Protein AF-A0A836C1E0-F1 (afdb_monomer_lite)

Structure (mmCIF, N/CA/C/O backbone):
data_AF-A0A836C1E0-F1
#
_entry.id   AF-A0A836C1E0-F1
#
loop_
_atom_site.group_PDB
_atom_site.id
_atom_site.type_symbol
_atom_site.label_atom_id
_atom_site.label_alt_id
_atom_site.label_comp_id
_atom_site.label_asym_id
_atom_site.label_entity_id
_atom_site.label_seq_id
_atom_site.pdbx_PDB_ins_code
_atom_site.Cartn_x
_atom_site.Cartn_y
_atom_site.Cartn_z
_atom_site.occupancy
_atom_site.B_iso_or_equiv
_atom_site.auth_seq_id
_atom_site.auth_comp_id
_atom_site.auth_asym_id
_atom_site.auth_atom_id
_atom_site.pdbx_PDB_model_num
ATOM 1 N N . MET A 1 1 ? 1.041 4.537 2.384 1.00 92.19 1 MET A N 1
ATOM 2 C CA . MET A 1 1 ? 0.786 4.315 3.824 1.00 92.19 1 MET A CA 1
ATOM 3 C C . MET A 1 1 ? 1.302 5.478 4.661 1.00 92.19 1 MET A C 1
ATOM 5 O O . MET A 1 1 ? 0.482 6.244 5.130 1.00 92.19 1 MET A O 1
ATOM 9 N N . VAL A 1 2 ? 2.618 5.693 4.793 1.00 91.31 2 VAL A N 1
ATOM 10 C CA . VAL A 1 2 ? 3.177 6.722 5.705 1.00 91.31 2 VAL A CA 1
ATOM 11 C C . VAL A 1 2 ? 2.689 8.145 5.416 1.00 91.31 2 VAL A C 1
ATOM 13 O O . VAL A 1 2 ? 2.256 8.851 6.320 1.00 91.31 2 VAL A O 1
ATOM 16 N N . GLU A 1 3 ? 2.669 8.557 4.145 1.00 90.19 3 GLU A N 1
ATOM 17 C CA . GLU A 1 3 ? 2.105 9.860 3.752 1.00 90.19 3 GLU A CA 1
ATOM 18 C C . GLU A 1 3 ? 0.616 10.004 4.098 1.00 90.19 3 GLU A C 1
ATOM 20 O O . GLU A 1 3 ? 0.127 11.124 4.173 1.00 90.19 3 GLU A O 1
ATOM 25 N N . ALA A 1 4 ? -0.089 8.885 4.304 1.00 90.38 4 ALA A N 1
ATOM 26 C CA . ALA A 1 4 ? -1.497 8.809 4.680 1.00 90.38 4 ALA A CA 1
ATOM 27 C C . ALA A 1 4 ? -1.757 8.783 6.193 1.00 90.38 4 ALA A C 1
ATOM 29 O O . ALA A 1 4 ? -2.882 8.537 6.612 1.00 90.38 4 ALA A O 1
ATOM 30 N N . GLY A 1 5 ? -0.729 9.031 7.012 1.00 91.06 5 GLY A N 1
ATOM 31 C CA . GLY A 1 5 ? -0.853 9.066 8.472 1.00 91.06 5 GLY A CA 1
ATOM 32 C C . GLY A 1 5 ? -0.725 7.705 9.159 1.00 91.06 5 GLY A C 1
ATOM 33 O O . GLY A 1 5 ? -0.904 7.624 10.370 1.00 91.06 5 GLY A O 1
ATOM 34 N N . PHE A 1 6 ? -0.386 6.651 8.413 1.00 92.69 6 PHE A N 1
ATOM 35 C CA . PHE A 1 6 ? -0.044 5.349 8.985 1.00 92.69 6 PHE A CA 1
ATOM 36 C C . PHE A 1 6 ? 1.388 5.369 9.533 1.00 92.69 6 PHE A C 1
ATOM 38 O O . PHE A 1 6 ? 2.304 5.899 8.901 1.00 92.69 6 PHE A O 1
ATOM 45 N N . HIS A 1 7 ? 1.605 4.725 10.670 1.00 90.50 7 HIS A N 1
ATOM 46 C CA . HIS A 1 7 ? 2.899 4.557 11.324 1.00 90.50 7 HIS A CA 1
ATOM 47 C C . HIS A 1 7 ? 3.268 3.083 11.353 1.00 90.50 7 HIS A C 1
ATOM 49 O O . HIS A 1 7 ? 2.418 2.257 11.646 1.00 90.50 7 HIS A O 1
ATOM 55 N N . LEU A 1 8 ? 4.514 2.736 11.043 1.00 90.06 8 LEU A N 1
ATOM 56 C CA . LEU A 1 8 ? 4.957 1.344 11.068 1.00 90.06 8 LEU A CA 1
ATOM 57 C C . LEU A 1 8 ? 4.894 0.794 12.508 1.00 90.06 8 LEU A C 1
ATOM 59 O O . LEU A 1 8 ? 5.433 1.405 13.432 1.00 90.06 8 LEU A O 1
ATOM 63 N N . ALA A 1 9 ? 4.233 -0.345 12.706 1.00 85.50 9 ALA A N 1
ATOM 64 C CA . ALA A 1 9 ? 4.129 -0.993 14.007 1.00 85.50 9 ALA A CA 1
ATOM 65 C C . ALA A 1 9 ? 5.447 -1.707 14.367 1.00 85.50 9 ALA A C 1
ATOM 67 O O . ALA A 1 9 ? 6.104 -2.289 13.509 1.00 85.50 9 ALA A O 1
ATOM 68 N N . GLY A 1 10 ? 5.832 -1.680 15.648 1.00 71.62 10 GLY A N 1
ATOM 69 C CA . GLY A 1 10 ? 6.939 -2.489 16.182 1.00 71.62 10 GLY A CA 1
ATOM 70 C C . GLY A 1 10 ? 8.331 -1.847 16.188 1.00 71.62 10 GLY A C 1
ATOM 71 O O . GLY A 1 10 ? 9.213 -2.361 16.866 1.00 71.62 10 GLY A O 1
ATOM 72 N N . ASP A 1 11 ? 8.543 -0.704 15.532 1.00 59.72 11 ASP A N 1
ATOM 73 C CA . ASP A 1 11 ? 9.905 -0.162 15.391 1.00 59.72 11 ASP A CA 1
ATOM 74 C C . ASP A 1 11 ? 10.400 0.634 16.613 1.00 59.72 11 ASP A C 1
ATOM 76 O O . ASP A 1 11 ? 11.578 0.980 16.675 1.00 59.72 11 ASP A O 1
ATOM 80 N N . GLY A 1 12 ? 9.532 0.975 17.580 1.00 53.34 12 GLY A N 1
ATOM 81 C CA . GLY A 1 12 ? 9.868 1.769 18.782 1.00 53.34 12 GLY A CA 1
ATOM 82 C C . GLY A 1 12 ? 10.446 3.170 18.501 1.00 53.34 12 GLY A C 1
ATOM 83 O O . GLY A 1 12 ? 10.633 3.980 19.409 1.00 53.34 12 GLY A O 1
ATOM 84 N N . ARG A 1 13 ? 10.723 3.482 17.234 1.00 56.75 13 ARG A N 1
ATOM 85 C CA . ARG A 1 13 ? 11.244 4.746 16.747 1.00 56.75 13 ARG A CA 1
ATOM 86 C C . ARG A 1 13 ? 10.092 5.732 16.717 1.00 56.75 13 ARG A C 1
ATOM 88 O O . ARG A 1 13 ? 9.241 5.682 15.834 1.00 56.75 13 ARG A O 1
ATOM 95 N N . ALA A 1 14 ? 10.100 6.676 17.651 1.00 50.34 14 ALA A N 1
ATOM 96 C CA . ALA A 1 14 ? 9.411 7.944 17.462 1.00 50.34 14 ALA A CA 1
ATOM 97 C C . ALA A 1 14 ? 10.051 8.629 16.242 1.00 50.34 14 ALA A C 1
ATOM 99 O O . ALA A 1 14 ? 11.090 9.282 16.344 1.00 50.34 14 ALA A O 1
ATOM 100 N N . SER A 1 15 ? 9.509 8.375 15.054 1.00 53.53 15 SER A N 1
ATOM 101 C CA . SER A 1 15 ? 10.159 8.708 13.793 1.00 53.53 15 SER A CA 1
ATOM 102 C C . SER A 1 15 ? 10.110 10.218 13.544 1.00 53.53 15 SER A C 1
ATOM 104 O O . SER A 1 15 ? 9.134 10.739 13.003 1.00 53.53 15 SER A O 1
ATOM 106 N N . LYS A 1 16 ? 11.159 10.940 13.951 1.00 58.06 16 LYS A N 1
ATOM 107 C CA . LYS A 1 16 ? 11.396 12.325 13.524 1.00 58.06 16 LYS A CA 1
ATOM 108 C C . LYS A 1 16 ? 12.104 12.332 12.165 1.00 58.06 16 LYS A C 1
ATOM 110 O O . LYS A 1 16 ? 13.026 11.551 11.940 1.00 58.06 16 LYS A O 1
ATOM 115 N N . GLY A 1 17 ? 11.688 13.239 11.280 1.00 67.50 17 GLY A N 1
ATOM 116 C CA . GLY A 1 17 ? 12.301 13.432 9.960 1.00 67.50 17 GLY A CA 1
ATOM 117 C C . GLY A 1 17 ? 12.069 12.265 8.993 1.00 67.50 17 GLY A C 1
ATOM 118 O O . GLY A 1 17 ? 11.020 11.620 9.025 1.00 67.50 17 GLY A O 1
ATOM 119 N N . ASP A 1 18 ? 13.057 11.995 8.141 1.00 70.81 18 ASP A N 1
ATOM 120 C CA . ASP A 1 18 ? 12.965 11.002 7.059 1.00 70.81 18 ASP A CA 1
ATOM 121 C C . ASP A 1 18 ? 13.008 9.547 7.541 1.00 70.81 18 ASP A C 1
ATOM 123 O O . ASP A 1 18 ? 12.656 8.632 6.797 1.00 70.81 18 ASP A O 1
ATOM 127 N N . ALA A 1 19 ? 13.351 9.319 8.813 1.00 70.38 19 ALA A N 1
ATOM 128 C CA . ALA A 1 19 ? 13.384 7.990 9.420 1.00 70.38 19 ALA A CA 1
ATOM 129 C C . ALA A 1 19 ? 12.032 7.255 9.336 1.00 70.38 19 ALA A C 1
ATOM 131 O O . ALA A 1 19 ? 12.006 6.029 9.358 1.00 70.38 19 ALA A O 1
ATOM 132 N N . LYS A 1 20 ? 10.915 7.985 9.192 1.00 77.06 20 LYS A N 1
ATOM 133 C CA . LYS A 1 20 ? 9.570 7.408 9.020 1.00 77.06 20 LYS A CA 1
ATOM 134 C C . LYS A 1 20 ? 9.364 6.682 7.685 1.00 77.06 20 LYS A C 1
ATOM 136 O O . LYS A 1 20 ? 8.414 5.919 7.557 1.00 77.06 20 LYS A O 1
ATOM 141 N N . TYR A 1 21 ? 10.211 6.950 6.690 1.00 80.75 21 TYR A N 1
ATOM 142 C CA . TYR A 1 21 ? 10.152 6.314 5.371 1.00 80.75 21 TYR A CA 1
ATOM 143 C C . TYR A 1 21 ? 11.084 5.106 5.249 1.00 80.75 21 TYR A C 1
ATOM 145 O O . TYR A 1 21 ? 11.059 4.416 4.232 1.00 80.75 21 TYR A O 1
ATOM 153 N N . VAL A 1 22 ? 11.911 4.848 6.264 1.00 81.38 22 VAL A N 1
ATOM 154 C CA . VAL A 1 22 ? 12.851 3.728 6.253 1.00 81.38 22 VAL A CA 1
ATOM 155 C C . VAL A 1 22 ? 12.088 2.445 6.595 1.00 81.38 22 VAL A C 1
ATOM 157 O O . VAL A 1 22 ? 11.437 2.398 7.639 1.00 81.38 22 VAL A O 1
ATOM 160 N N . PRO A 1 23 ? 12.136 1.405 5.744 1.00 81.12 23 PRO A N 1
ATOM 161 C CA . PRO A 1 23 ? 11.486 0.135 6.045 1.00 81.12 23 PRO A CA 1
ATOM 162 C C . PRO A 1 23 ? 12.184 -0.593 7.214 1.00 81.12 23 PRO A C 1
ATOM 164 O O . PRO A 1 23 ? 13.351 -0.309 7.511 1.00 81.12 23 PRO A O 1
ATOM 167 N N . PRO A 1 24 ? 11.505 -1.551 7.874 1.00 82.94 24 PRO A N 1
ATOM 168 C CA . PRO A 1 24 ? 12.092 -2.302 8.984 1.00 82.94 24 PRO A CA 1
ATOM 169 C C . PRO A 1 24 ? 13.327 -3.101 8.539 1.00 82.94 24 PRO A C 1
ATOM 171 O O . PRO A 1 24 ? 13.426 -3.503 7.384 1.00 82.94 24 PRO A O 1
ATOM 174 N N . LYS A 1 25 ? 14.280 -3.345 9.451 1.00 80.94 25 LYS A N 1
ATOM 175 C CA . LYS A 1 25 ? 15.629 -3.877 9.139 1.00 80.94 25 LYS A CA 1
ATOM 176 C C . LYS A 1 25 ? 15.625 -5.160 8.287 1.00 80.94 25 LYS A C 1
ATOM 178 O O . LYS A 1 25 ? 16.497 -5.309 7.438 1.00 80.94 25 LYS A O 1
ATOM 183 N N . ASP A 1 26 ? 14.615 -6.012 8.449 1.00 81.75 26 ASP A N 1
ATOM 184 C CA . ASP A 1 26 ? 14.507 -7.317 7.783 1.00 81.75 26 ASP A CA 1
ATOM 185 C C . ASP A 1 26 ? 13.323 -7.400 6.802 1.00 81.75 26 ASP A C 1
ATOM 187 O O . ASP A 1 26 ? 12.850 -8.486 6.462 1.00 81.75 26 ASP A O 1
ATOM 191 N N . TRP A 1 27 ? 12.844 -6.247 6.316 1.00 84.50 27 TRP A N 1
ATOM 192 C CA . TRP A 1 27 ? 11.660 -6.161 5.453 1.00 84.50 27 TRP A CA 1
ATOM 193 C C . TRP A 1 27 ? 11.752 -7.021 4.184 1.00 84.50 27 TRP A C 1
ATOM 195 O O . TRP A 1 27 ? 10.735 -7.521 3.721 1.00 84.50 27 TRP A O 1
ATOM 205 N N . ASN A 1 28 ? 12.956 -7.205 3.633 1.00 81.56 28 ASN A N 1
ATOM 206 C CA . ASN A 1 28 ? 13.207 -7.918 2.375 1.00 81.56 28 ASN A CA 1
ATOM 207 C C . ASN A 1 28 ? 13.750 -9.350 2.570 1.00 81.56 28 ASN A C 1
ATOM 209 O O . ASN A 1 28 ? 14.220 -9.959 1.614 1.00 81.56 28 ASN A O 1
ATOM 213 N N . GLY A 1 29 ? 13.778 -9.861 3.806 1.00 67.00 29 GLY A N 1
ATOM 214 C CA . GLY A 1 29 ? 14.479 -11.109 4.142 1.00 67.00 29 GLY A CA 1
ATOM 215 C C . GLY A 1 29 ? 13.590 -12.297 4.510 1.00 67.00 29 GLY A C 1
ATOM 216 O O . GLY A 1 29 ? 14.072 -13.425 4.486 1.00 67.00 29 GLY A O 1
ATOM 217 N N . MET A 1 30 ? 12.317 -12.077 4.863 1.00 73.75 30 MET A N 1
ATOM 218 C CA . MET A 1 30 ? 11.477 -13.147 5.426 1.00 73.75 30 MET A CA 1
ATOM 219 C C . MET A 1 30 ? 10.877 -14.084 4.375 1.00 73.75 30 MET A C 1
ATOM 221 O O . MET A 1 30 ? 10.806 -15.290 4.599 1.00 73.75 30 MET A O 1
ATOM 225 N N . TYR A 1 31 ? 10.463 -13.551 3.226 1.00 82.62 31 TYR A N 1
ATOM 226 C CA . TYR A 1 31 ? 9.814 -14.317 2.167 1.00 82.62 31 TYR A CA 1
ATOM 227 C C . TYR A 1 31 ? 10.329 -13.845 0.805 1.00 82.62 31 TYR A C 1
ATOM 229 O O . TYR A 1 31 ? 10.400 -12.647 0.553 1.00 82.62 31 TYR A O 1
ATOM 237 N N . LEU A 1 32 ? 10.675 -14.785 -0.081 1.00 84.25 32 LEU A N 1
ATOM 238 C CA . LEU A 1 32 ? 11.365 -14.495 -1.351 1.00 84.25 32 LEU A CA 1
ATOM 239 C C . LEU A 1 32 ? 10.616 -13.524 -2.280 1.00 84.25 32 LEU A C 1
ATOM 241 O O . LEU A 1 32 ? 11.256 -12.796 -3.029 1.00 84.25 32 LEU A O 1
ATOM 245 N N . ASP A 1 33 ? 9.285 -13.512 -2.221 1.00 91.50 33 ASP A N 1
ATOM 246 C CA . ASP A 1 33 ? 8.423 -12.712 -3.097 1.00 91.50 33 ASP A CA 1
ATOM 247 C C . ASP A 1 33 ? 7.264 -12.055 -2.320 1.00 91.50 33 ASP A C 1
ATOM 249 O O . ASP A 1 33 ? 6.219 -11.738 -2.893 1.00 91.50 33 ASP A O 1
ATOM 253 N N . GLN A 1 34 ? 7.385 -11.919 -0.996 1.00 93.88 34 GLN A N 1
ATOM 254 C CA . GLN A 1 34 ? 6.331 -11.344 -0.157 1.00 93.88 34 GLN A CA 1
ATOM 255 C C . GLN A 1 34 ? 6.917 -10.345 0.835 1.00 93.88 34 GLN A C 1
ATOM 257 O O . GLN A 1 34 ? 7.937 -10.596 1.471 1.00 93.88 34 GLN A O 1
ATOM 262 N N . TRP A 1 35 ? 6.221 -9.227 0.994 1.00 94.19 35 TRP A N 1
ATOM 263 C CA . TRP A 1 35 ? 6.564 -8.165 1.926 1.00 94.19 35 TRP A CA 1
ATOM 264 C C . TRP A 1 35 ? 5.335 -7.847 2.760 1.00 94.19 35 TRP A C 1
ATOM 266 O O . TRP A 1 35 ? 4.277 -7.532 2.215 1.00 94.19 35 TRP A O 1
ATOM 276 N N . ILE A 1 36 ? 5.470 -7.947 4.078 1.00 93.38 36 ILE A N 1
ATOM 277 C CA . ILE A 1 36 ? 4.382 -7.709 5.023 1.00 93.38 36 ILE A CA 1
ATOM 278 C C . ILE A 1 36 ? 4.803 -6.564 5.931 1.00 93.38 36 ILE A C 1
ATOM 280 O O . ILE A 1 36 ? 5.868 -6.602 6.546 1.00 93.38 36 ILE A O 1
ATOM 284 N N . PHE A 1 37 ? 3.958 -5.546 6.003 1.00 93.56 37 PHE A N 1
ATOM 285 C CA . PHE A 1 37 ? 4.156 -4.381 6.847 1.00 93.56 37 PHE A CA 1
ATOM 286 C C . PHE A 1 37 ? 2.954 -4.230 7.764 1.00 93.56 37 PHE A C 1
ATOM 288 O O . PHE A 1 37 ? 1.814 -4.225 7.301 1.00 93.56 37 PHE A O 1
ATOM 295 N N . GLU A 1 38 ? 3.205 -4.075 9.056 1.00 93.75 38 GLU A N 1
ATOM 296 C CA . GLU A 1 38 ? 2.171 -3.715 10.017 1.00 93.75 38 GLU A CA 1
ATOM 297 C C . GLU A 1 38 ? 2.212 -2.215 10.278 1.00 93.75 38 GLU A C 1
ATOM 299 O O . GLU A 1 38 ? 3.282 -1.615 10.390 1.00 93.75 38 GLU A O 1
ATOM 304 N N . TYR A 1 39 ? 1.040 -1.612 10.405 1.00 94.44 39 TYR A N 1
ATOM 305 C CA . TYR A 1 39 ? 0.865 -0.199 10.662 1.00 94.44 39 TYR A CA 1
ATOM 306 C C . TYR A 1 39 ? -0.136 0.044 11.790 1.00 94.44 39 TYR A C 1
ATOM 308 O O . TYR A 1 39 ? -1.028 -0.758 12.043 1.00 94.44 39 TYR A O 1
ATOM 316 N N . THR A 1 40 ? -0.019 1.192 12.438 1.00 93.44 40 THR A N 1
ATOM 317 C CA . THR A 1 40 ? -1.037 1.794 13.298 1.00 93.44 40 THR A CA 1
ATOM 318 C C . THR A 1 40 ? -1.383 3.174 12.758 1.00 93.44 40 THR A C 1
ATOM 320 O O . THR A 1 40 ? -0.587 3.783 12.045 1.00 93.44 40 THR A O 1
ATOM 323 N N . THR A 1 41 ? -2.556 3.693 13.102 1.00 91.81 41 THR A N 1
ATOM 324 C CA . THR A 1 41 ? -2.959 5.054 12.726 1.00 91.81 41 THR A CA 1
ATOM 325 C C . THR A 1 41 ? -3.541 5.751 13.953 1.00 91.81 41 THR A C 1
ATOM 327 O O . THR A 1 41 ? -4.374 5.152 14.634 1.00 91.81 41 THR A O 1
ATOM 330 N N . PRO A 1 42 ? -3.135 6.997 14.271 1.00 89.81 42 PRO A N 1
ATOM 331 C CA . PRO A 1 42 ? -3.705 7.735 15.395 1.00 89.81 42 PRO A CA 1
ATOM 3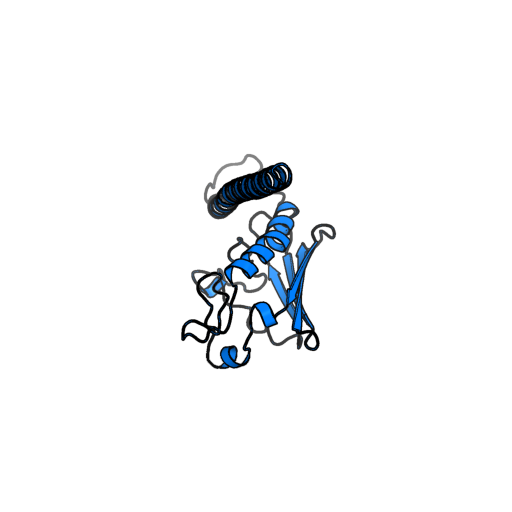32 C C . PRO A 1 42 ? -5.234 7.822 15.315 1.00 89.81 42 PRO A C 1
ATOM 334 O O . PRO A 1 42 ? -5.783 8.211 14.285 1.00 89.81 42 PRO A O 1
ATOM 337 N N . GLY A 1 43 ? -5.913 7.479 16.412 1.00 88.69 43 GLY A N 1
ATOM 338 C CA . GLY A 1 43 ? -7.376 7.497 16.503 1.00 88.69 43 GLY A CA 1
ATOM 339 C C . GLY A 1 43 ? -8.078 6.260 15.938 1.00 88.69 43 GLY A C 1
ATOM 340 O O . GLY A 1 43 ? -9.297 6.183 16.032 1.00 88.69 43 GLY A O 1
ATOM 341 N N . LYS A 1 44 ? -7.350 5.282 15.388 1.00 92.44 44 LYS A N 1
ATOM 342 C CA . LYS A 1 44 ? -7.915 3.991 14.975 1.00 92.44 44 LYS A CA 1
ATOM 343 C C . LYS A 1 44 ? -7.632 2.923 16.027 1.00 92.44 44 LYS A C 1
ATOM 345 O O . LYS A 1 44 ? -6.569 2.941 16.646 1.00 92.44 44 LYS A O 1
ATOM 350 N N . ALA A 1 45 ? -8.598 2.037 16.253 1.00 91.44 45 ALA A N 1
ATOM 351 C CA . ALA A 1 45 ? -8.533 1.037 17.318 1.00 91.44 45 ALA A CA 1
ATOM 352 C C . ALA A 1 45 ? -7.504 -0.060 17.013 1.00 91.44 45 ALA A C 1
ATOM 354 O O . ALA A 1 45 ? -6.758 -0.484 17.896 1.00 91.44 45 ALA A O 1
ATOM 355 N N . ASN A 1 46 ? -7.448 -0.480 15.750 1.00 94.00 46 ASN A N 1
ATOM 356 C CA . ASN A 1 46 ? -6.746 -1.684 15.339 1.00 94.00 46 ASN A CA 1
ATOM 357 C C . ASN A 1 46 ? -5.471 -1.386 14.540 1.00 94.00 46 ASN A C 1
ATOM 359 O O . ASN A 1 46 ? -5.212 -0.270 14.075 1.00 94.00 46 ASN A O 1
ATOM 363 N N . LYS A 1 47 ? -4.654 -2.429 14.378 1.00 96.00 47 LYS A N 1
ATOM 364 C CA . LYS A 1 47 ? -3.519 -2.422 13.454 1.00 96.00 47 LYS A CA 1
ATOM 365 C C . LYS A 1 47 ? -3.997 -2.634 12.021 1.00 96.00 47 LYS A C 1
ATOM 367 O O . LYS A 1 47 ? -5.053 -3.203 11.779 1.00 96.00 47 LYS A O 1
ATOM 372 N N . PHE A 1 48 ? -3.166 -2.242 11.068 1.00 97.00 48 PHE A N 1
ATOM 373 C CA . PHE A 1 48 ? -3.378 -2.470 9.646 1.00 97.00 48 PHE A CA 1
ATOM 374 C C . PHE A 1 48 ? -2.216 -3.270 9.080 1.00 97.00 48 PHE A C 1
ATOM 376 O O . PHE A 1 48 ? -1.061 -2.906 9.275 1.00 97.00 48 PHE A O 1
ATOM 383 N N . THR A 1 49 ? -2.503 -4.316 8.325 1.00 96.94 49 THR A N 1
ATOM 384 C CA . THR A 1 49 ? -1.493 -5.116 7.636 1.00 96.94 49 THR A CA 1
ATOM 385 C C . THR A 1 49 ? -1.528 -4.782 6.157 1.00 96.94 49 THR A C 1
ATOM 387 O O . THR A 1 49 ? -2.576 -4.868 5.528 1.00 96.94 49 THR A O 1
ATOM 390 N N . LEU A 1 50 ? -0.382 -4.422 5.584 1.00 97.25 50 LEU A N 1
ATOM 391 C CA . LEU A 1 50 ? -0.169 -4.335 4.145 1.00 97.25 50 LEU A CA 1
ATOM 392 C C . LEU A 1 50 ? 0.704 -5.511 3.716 1.00 97.25 50 LEU A C 1
ATOM 394 O O . LEU A 1 50 ? 1.890 -5.561 4.035 1.00 97.25 50 LEU A O 1
ATOM 398 N N . HIS A 1 51 ? 0.120 -6.432 2.970 1.00 96.38 51 HIS A N 1
ATOM 399 C CA . HIS A 1 51 ? 0.802 -7.562 2.373 1.00 96.38 51 HIS A CA 1
ATOM 400 C C . HIS A 1 51 ? 0.939 -7.344 0.863 1.00 96.38 51 HIS A C 1
ATOM 402 O O . HIS A 1 51 ? -0.046 -7.255 0.135 1.00 96.38 51 HIS A O 1
ATOM 408 N N . CYS A 1 52 ? 2.174 -7.274 0.387 1.00 96.50 52 CYS A N 1
ATOM 409 C CA . CYS A 1 52 ? 2.524 -7.217 -1.024 1.00 96.50 52 CYS A CA 1
ATOM 410 C C . CYS A 1 52 ? 3.118 -8.565 -1.442 1.00 96.50 52 CYS A C 1
ATOM 412 O O . CYS A 1 52 ? 4.084 -9.014 -0.835 1.00 96.50 52 CYS A O 1
ATOM 414 N N . SER A 1 53 ? 2.584 -9.192 -2.487 1.00 96.19 53 SER A N 1
ATOM 415 C CA . SER A 1 53 ? 3.073 -10.458 -3.032 1.00 96.19 53 SER A CA 1
ATOM 416 C C . SER A 1 53 ? 3.372 -10.331 -4.523 1.00 96.19 53 SER A C 1
ATOM 418 O O . SER A 1 53 ? 2.505 -9.960 -5.317 1.00 96.19 53 SER A O 1
ATOM 420 N N . LEU A 1 54 ? 4.601 -10.659 -4.918 1.00 94.62 54 LEU A N 1
ATOM 421 C CA . LEU A 1 54 ? 5.041 -10.659 -6.305 1.00 94.62 54 LEU A CA 1
ATOM 422 C C . LEU A 1 54 ? 4.864 -12.040 -6.935 1.00 94.62 54 LEU A C 1
ATOM 424 O O . LEU A 1 54 ? 5.495 -13.025 -6.569 1.00 94.62 54 LEU A O 1
ATOM 428 N N . GLN A 1 55 ? 4.072 -12.102 -7.994 1.00 94.62 55 GLN A N 1
ATOM 429 C CA . GLN A 1 55 ? 4.036 -13.261 -8.871 1.00 94.62 55 GLN A CA 1
ATOM 430 C C . GLN A 1 55 ? 5.164 -13.158 -9.900 1.00 94.62 55 GLN A C 1
ATOM 432 O O . GLN A 1 55 ? 4.996 -12.601 -10.987 1.00 94.62 55 GLN A O 1
ATOM 437 N N . ASN A 1 56 ? 6.332 -13.711 -9.571 1.00 89.69 56 ASN A N 1
ATOM 438 C CA . ASN A 1 56 ? 7.557 -13.512 -10.348 1.00 89.69 56 ASN A CA 1
ATOM 439 C C . ASN A 1 56 ? 7.438 -13.927 -11.835 1.00 89.69 56 ASN A C 1
ATOM 441 O O . ASN A 1 56 ? 8.028 -13.285 -12.705 1.00 89.69 56 ASN A O 1
ATOM 445 N N . LYS A 1 57 ? 6.630 -14.953 -12.151 1.00 91.50 57 LYS A N 1
ATOM 446 C CA . LYS A 1 57 ? 6.392 -15.407 -13.537 1.00 91.50 57 LYS A CA 1
ATOM 447 C C . LYS A 1 57 ? 5.559 -14.426 -14.364 1.00 91.50 57 LYS A C 1
ATOM 449 O O . LYS A 1 57 ? 5.843 -14.241 -15.539 1.00 91.50 57 LYS A O 1
ATOM 454 N N . SER A 1 58 ? 4.526 -13.832 -13.769 1.00 93.50 58 SER A N 1
ATOM 455 C CA . SER A 1 58 ? 3.585 -12.941 -14.464 1.00 93.50 58 SER A CA 1
ATOM 456 C C . SER A 1 58 ? 3.939 -11.461 -14.316 1.00 93.50 58 SER A C 1
ATOM 458 O O . SER A 1 58 ? 3.278 -10.623 -14.925 1.00 93.50 58 SER A O 1
ATOM 460 N N . LYS A 1 59 ? 4.942 -11.138 -13.485 1.00 92.44 59 LYS A N 1
ATOM 461 C CA . LYS A 1 59 ? 5.342 -9.768 -13.122 1.00 92.44 59 LYS A CA 1
ATOM 462 C C . LYS A 1 59 ? 4.179 -8.941 -12.568 1.00 92.44 59 LYS A C 1
ATOM 464 O O . LYS A 1 59 ? 4.136 -7.720 -12.707 1.00 92.44 59 LYS A O 1
ATOM 469 N N . ARG A 1 60 ? 3.227 -9.606 -11.910 1.00 95.50 60 ARG A N 1
ATOM 470 C CA . ARG A 1 60 ? 2.097 -8.965 -11.233 1.00 95.50 60 ARG A CA 1
ATOM 471 C C . ARG A 1 60 ? 2.370 -8.886 -9.740 1.00 95.50 60 ARG A C 1
ATOM 473 O O . ARG A 1 60 ? 2.703 -9.892 -9.122 1.00 95.50 60 ARG A O 1
ATOM 480 N N . MET A 1 61 ? 2.209 -7.699 -9.176 1.00 96.19 61 MET A N 1
ATOM 481 C CA . MET A 1 61 ? 2.190 -7.477 -7.738 1.00 96.19 61 MET A CA 1
ATOM 482 C C . MET A 1 61 ? 0.738 -7.495 -7.269 1.00 96.19 61 MET A C 1
ATOM 484 O O . MET A 1 61 ? -0.098 -6.761 -7.796 1.00 96.19 61 MET A O 1
ATOM 488 N N . TYR A 1 62 ? 0.448 -8.328 -6.282 1.00 97.50 62 TYR A N 1
ATOM 489 C CA . TYR A 1 62 ? -0.814 -8.333 -5.566 1.00 97.50 62 TYR A CA 1
ATOM 490 C C . TYR A 1 62 ? -0.625 -7.638 -4.224 1.00 97.50 62 TYR A C 1
ATOM 492 O O . TYR A 1 62 ? 0.256 -8.000 -3.450 1.00 97.50 62 TYR A O 1
ATOM 500 N N . ILE A 1 63 ? -1.437 -6.626 -3.966 1.00 98.00 63 ILE A N 1
ATOM 501 C CA . ILE A 1 63 ? -1.433 -5.857 -2.731 1.00 98.00 63 ILE A CA 1
ATOM 502 C C . ILE A 1 63 ? -2.730 -6.181 -2.005 1.00 98.00 63 ILE A C 1
ATOM 504 O O . ILE A 1 63 ? -3.812 -6.000 -2.560 1.00 98.00 63 ILE A O 1
ATOM 508 N N . HIS A 1 64 ? -2.608 -6.634 -0.768 1.00 98.19 64 HIS A N 1
ATOM 509 C CA . HIS A 1 64 ? -3.698 -6.912 0.149 1.00 98.19 64 HIS A CA 1
ATOM 510 C C . HIS A 1 64 ? -3.493 -6.071 1.405 1.00 98.19 64 HIS A C 1
ATOM 512 O O . HIS A 1 64 ? -2.484 -6.219 2.091 1.00 98.19 64 HIS A O 1
ATOM 518 N N . ALA A 1 65 ? -4.434 -5.186 1.707 1.00 98.38 65 ALA A N 1
ATOM 519 C CA . ALA A 1 65 ? -4.445 -4.415 2.937 1.00 98.38 65 ALA A CA 1
ATOM 520 C C . ALA A 1 65 ? -5.652 -4.811 3.781 1.00 98.38 65 ALA A C 1
ATOM 522 O O . ALA A 1 65 ? -6.756 -4.918 3.255 1.00 98.38 65 ALA A O 1
ATOM 523 N N . SER A 1 66 ? -5.454 -5.001 5.077 1.00 98.12 66 SER A N 1
ATOM 524 C CA . SER A 1 66 ? -6.525 -5.372 5.998 1.00 98.12 66 SER A CA 1
ATOM 525 C C . SER A 1 66 ? -6.351 -4.696 7.344 1.00 98.12 66 SER A C 1
ATOM 527 O O . SER A 1 66 ? -5.229 -4.410 7.758 1.00 98.12 66 SER A O 1
ATOM 529 N N . GLU A 1 67 ? -7.456 -4.465 8.034 1.00 97.88 67 GLU A N 1
ATOM 530 C CA . GLU A 1 67 ? -7.461 -4.092 9.445 1.00 97.88 67 GLU A CA 1
ATOM 531 C C . GLU A 1 67 ? -7.550 -5.348 10.323 1.00 97.88 67 GLU A C 1
ATOM 533 O O . GLU A 1 67 ? -8.311 -6.275 10.039 1.00 97.88 67 GLU A O 1
ATOM 538 N N . ASP A 1 68 ? -6.749 -5.393 11.382 1.00 95.56 68 ASP A N 1
ATOM 539 C CA . ASP A 1 68 ? -6.773 -6.473 12.361 1.00 95.56 68 ASP A CA 1
ATOM 540 C C . ASP A 1 68 ? -8.114 -6.491 13.106 1.00 95.56 68 ASP A C 1
ATOM 542 O O . ASP A 1 68 ? -8.692 -5.447 13.388 1.00 95.56 68 ASP A O 1
ATOM 546 N N . SER A 1 69 ? -8.630 -7.681 13.411 1.00 93.44 69 SER A N 1
ATOM 547 C CA . SER A 1 69 ? -9.939 -7.884 14.057 1.00 93.44 69 SER A CA 1
ATOM 548 C C . SER A 1 69 ? -11.170 -7.315 13.318 1.00 93.44 69 SER A C 1
ATOM 550 O O . SER A 1 69 ? -12.288 -7.488 13.799 1.00 93.44 69 SER A O 1
ATOM 552 N N . ASN A 1 70 ? -11.015 -6.743 12.115 1.00 94.31 70 ASN A N 1
ATOM 553 C CA . ASN A 1 70 ? -12.119 -6.284 11.268 1.00 94.31 70 ASN A CA 1
ATOM 554 C C . ASN A 1 70 ? -12.093 -6.976 9.887 1.00 94.31 70 ASN A C 1
ATOM 556 O O . ASN A 1 70 ? -11.569 -6.427 8.914 1.00 94.31 70 ASN A O 1
ATOM 560 N N . PRO A 1 71 ? -12.705 -8.171 9.750 1.00 92.38 71 PRO A N 1
ATOM 561 C CA . PRO A 1 71 ? -12.654 -8.954 8.511 1.00 92.38 71 PRO A CA 1
ATOM 562 C C . PRO A 1 71 ? -13.386 -8.298 7.331 1.00 92.38 71 PRO A C 1
ATOM 564 O O . PRO A 1 71 ? -13.233 -8.741 6.195 1.00 92.38 71 PRO A O 1
ATOM 567 N N . THR A 1 72 ? -14.195 -7.264 7.579 1.00 95.50 72 THR A N 1
ATOM 568 C CA . THR A 1 72 ? -14.905 -6.528 6.522 1.00 95.50 72 THR A CA 1
ATOM 569 C C . THR A 1 72 ? -14.062 -5.411 5.911 1.00 95.50 72 THR A C 1
ATOM 571 O O . THR A 1 72 ? -14.329 -4.988 4.787 1.00 95.50 72 THR A O 1
ATOM 574 N N . ASN A 1 73 ? -13.016 -4.962 6.609 1.00 97.31 73 ASN A N 1
ATOM 575 C CA . ASN A 1 73 ? -12.137 -3.897 6.150 1.00 97.31 73 ASN A CA 1
ATOM 576 C C . ASN A 1 73 ? -10.900 -4.475 5.454 1.00 97.31 73 ASN A C 1
ATOM 578 O O . ASN A 1 73 ? -9.787 -4.479 5.984 1.00 97.31 73 ASN A O 1
ATOM 582 N N . VAL A 1 74 ? -11.129 -4.996 4.248 1.00 97.69 74 VAL A N 1
ATOM 583 C CA . VAL A 1 74 ? -10.105 -5.586 3.384 1.00 97.69 74 VAL A CA 1
ATOM 584 C C . VAL A 1 74 ? -10.121 -4.890 2.029 1.00 97.69 74 VAL A C 1
ATOM 586 O O . VAL A 1 74 ? -11.162 -4.759 1.389 1.00 97.69 74 VAL A O 1
ATOM 589 N N . CYS A 1 75 ? -8.949 -4.461 1.576 1.00 98.19 75 CYS A N 1
ATOM 590 C CA . CYS A 1 75 ? -8.743 -3.766 0.313 1.00 98.19 75 CYS A CA 1
ATOM 591 C C . CYS A 1 75 ? -7.685 -4.492 -0.516 1.00 98.19 75 CYS A C 1
ATOM 593 O O . CYS A 1 75 ? -6.672 -4.952 0.014 1.00 98.19 75 CYS A O 1
ATOM 595 N N . VAL A 1 76 ? -7.892 -4.579 -1.829 1.00 97.31 76 VAL A N 1
ATOM 596 C CA . VAL A 1 76 ? -6.999 -5.317 -2.729 1.00 97.31 76 VAL A CA 1
ATOM 597 C C . VAL A 1 76 ? -6.682 -4.505 -3.978 1.00 97.31 76 VAL A C 1
ATOM 599 O O . VAL A 1 76 ? -7.546 -3.828 -4.529 1.00 97.31 76 VAL A O 1
ATOM 602 N N . LEU A 1 77 ? -5.439 -4.588 -4.448 1.00 97.94 77 LEU A N 1
ATOM 603 C CA . LEU A 1 77 ? -4.981 -3.915 -5.660 1.00 97.94 77 LEU A CA 1
ATOM 604 C C . LEU A 1 77 ? -3.986 -4.800 -6.414 1.00 97.94 77 LEU A C 1
ATOM 606 O O . LEU A 1 77 ? -2.998 -5.269 -5.858 1.00 97.94 77 LEU A O 1
ATOM 610 N N . GLY A 1 78 ? -4.236 -5.007 -7.705 1.00 96.88 78 GLY A N 1
ATOM 611 C CA . GLY A 1 78 ? -3.298 -5.662 -8.613 1.00 96.88 78 GLY A CA 1
ATOM 612 C C . GLY A 1 78 ? -2.538 -4.636 -9.446 1.00 96.88 78 GLY A C 1
ATOM 613 O O . GLY A 1 78 ? -3.154 -3.778 -10.074 1.00 96.88 78 GLY A O 1
ATOM 614 N N . LEU A 1 79 ? -1.213 -4.751 -9.498 1.00 95.44 79 LEU A N 1
ATOM 615 C CA . LEU A 1 79 ? -0.349 -3.931 -10.346 1.00 95.44 79 LEU A CA 1
ATOM 616 C C . LEU A 1 79 ? 0.458 -4.823 -11.292 1.00 95.44 79 LEU A C 1
ATOM 618 O O . LEU A 1 79 ? 0.969 -5.866 -10.893 1.00 95.44 79 LEU A O 1
ATOM 622 N N . GLN A 1 80 ? 0.609 -4.402 -12.545 1.00 94.50 80 GLN A N 1
ATOM 623 C CA . GLN A 1 80 ? 1.557 -5.009 -13.479 1.00 94.50 80 GLN A CA 1
ATOM 624 C C . GLN A 1 80 ? 2.877 -4.244 -13.385 1.00 94.50 80 GLN A C 1
ATOM 626 O O . GLN A 1 80 ? 2.924 -3.073 -13.756 1.00 94.50 80 GLN A O 1
ATOM 631 N N . LEU A 1 81 ? 3.929 -4.879 -12.861 1.00 90.44 81 LEU A N 1
ATOM 632 C CA . LEU A 1 81 ? 5.186 -4.197 -12.537 1.00 90.44 81 LEU A CA 1
ATOM 633 C C . LEU A 1 81 ? 5.875 -3.602 -13.758 1.00 90.44 81 LEU A C 1
ATOM 635 O O . LEU A 1 81 ? 6.445 -2.526 -13.631 1.00 90.44 81 LEU A O 1
ATOM 639 N N . ASP A 1 82 ? 5.774 -4.233 -14.925 1.00 89.88 82 ASP A N 1
ATOM 640 C CA . ASP A 1 82 ? 6.411 -3.736 -16.152 1.00 89.88 82 ASP A CA 1
ATOM 641 C C . ASP A 1 82 ? 5.929 -2.326 -16.539 1.00 89.88 82 ASP A C 1
ATOM 643 O O . ASP A 1 82 ? 6.670 -1.565 -17.155 1.00 89.88 82 ASP A O 1
ATOM 647 N N . ASN A 1 83 ? 4.719 -1.938 -16.112 1.00 90.06 83 ASN A N 1
ATOM 648 C CA . ASN A 1 83 ? 4.178 -0.597 -16.342 1.00 90.06 83 ASN A CA 1
ATOM 649 C C . ASN A 1 83 ? 4.782 0.463 -15.410 1.00 90.06 83 ASN A C 1
ATOM 651 O O . ASN A 1 83 ? 4.594 1.644 -15.652 1.00 90.06 83 ASN A O 1
ATOM 655 N N . TYR A 1 84 ? 5.451 0.075 -14.326 1.00 88.62 84 TYR A N 1
ATOM 656 C CA . TYR A 1 84 ? 5.970 1.004 -13.313 1.00 88.62 84 TYR A CA 1
ATOM 657 C C . TYR A 1 84 ? 7.482 0.886 -13.131 1.00 88.62 84 TYR A C 1
ATOM 659 O O . TYR A 1 84 ? 8.131 1.854 -12.751 1.00 88.62 84 TYR A O 1
ATOM 667 N N . VAL A 1 85 ? 8.053 -0.280 -13.425 1.00 88.75 85 VAL A N 1
ATOM 668 C CA . VAL A 1 85 ? 9.481 -0.599 -13.341 1.00 88.75 85 VAL A CA 1
ATOM 669 C C . VAL A 1 85 ? 9.891 -1.281 -14.656 1.00 88.75 85 VAL A C 1
ATOM 671 O O . VAL A 1 85 ? 10.141 -2.486 -14.684 1.00 88.75 85 VAL A O 1
ATOM 674 N N . PRO A 1 86 ? 9.937 -0.535 -15.776 1.00 83.69 86 PRO A N 1
ATOM 675 C CA . PRO A 1 86 ? 10.151 -1.108 -17.107 1.00 83.69 86 PRO A CA 1
ATOM 676 C C . PRO A 1 86 ? 11.567 -1.664 -17.298 1.00 83.69 86 PRO A C 1
ATOM 678 O O . PRO A 1 86 ? 11.786 -2.539 -18.132 1.00 83.69 86 PRO A O 1
ATOM 681 N N . ASN A 1 87 ? 12.542 -1.175 -16.525 1.00 84.81 87 ASN A N 1
ATOM 682 C CA . ASN A 1 87 ? 13.912 -1.675 -16.547 1.00 84.81 87 ASN A CA 1
ATOM 683 C C . ASN A 1 87 ? 14.438 -1.921 -15.121 1.00 84.81 87 ASN A C 1
ATOM 685 O O . ASN A 1 87 ? 15.085 -1.047 -14.535 1.00 84.81 87 ASN A O 1
ATOM 689 N N . PRO A 1 88 ? 14.222 -3.128 -14.562 1.00 81.81 88 PRO A N 1
ATOM 690 C CA . PRO A 1 88 ? 14.681 -3.478 -13.219 1.00 81.81 88 PRO A CA 1
ATOM 691 C C . PRO A 1 88 ? 16.202 -3.398 -13.028 1.00 81.81 88 PRO A C 1
ATOM 693 O O . PRO A 1 88 ? 16.665 -3.279 -11.896 1.00 81.81 88 PRO A O 1
ATOM 696 N N . ALA A 1 89 ? 17.002 -3.449 -14.101 1.00 82.88 89 ALA A N 1
ATOM 697 C CA . ALA A 1 89 ? 18.455 -3.325 -13.989 1.00 82.88 89 ALA A CA 1
ATOM 698 C C . ALA A 1 89 ? 18.878 -1.939 -13.470 1.00 82.88 89 ALA A C 1
ATOM 700 O O . ALA A 1 89 ? 19.895 -1.833 -12.785 1.00 82.88 89 ALA A O 1
ATOM 701 N N . LEU A 1 90 ? 18.069 -0.901 -13.719 1.00 82.19 90 LEU A N 1
ATOM 702 C CA . LEU A 1 90 ? 18.317 0.450 -13.213 1.00 82.19 90 LEU A CA 1
ATOM 703 C C . LEU A 1 90 ? 18.211 0.537 -11.688 1.00 82.19 90 LEU A C 1
ATOM 705 O O . LEU A 1 90 ? 18.930 1.328 -11.088 1.00 82.19 90 LEU A O 1
ATOM 709 N N . LEU A 1 91 ? 17.422 -0.332 -11.043 1.00 79.38 91 LEU A N 1
ATOM 710 C CA . LEU A 1 91 ? 17.317 -0.372 -9.578 1.00 79.38 91 LEU A CA 1
ATOM 711 C C . LEU A 1 91 ? 18.661 -0.684 -8.903 1.00 79.38 91 LEU A C 1
ATOM 713 O O . LEU A 1 91 ? 18.883 -0.279 -7.765 1.00 79.38 91 LEU A O 1
ATOM 717 N N . LYS A 1 92 ? 19.573 -1.379 -9.603 1.00 76.62 92 LYS A N 1
ATOM 718 C CA . LYS A 1 92 ? 20.937 -1.642 -9.116 1.00 76.62 92 LYS A CA 1
ATOM 719 C C . LYS A 1 92 ? 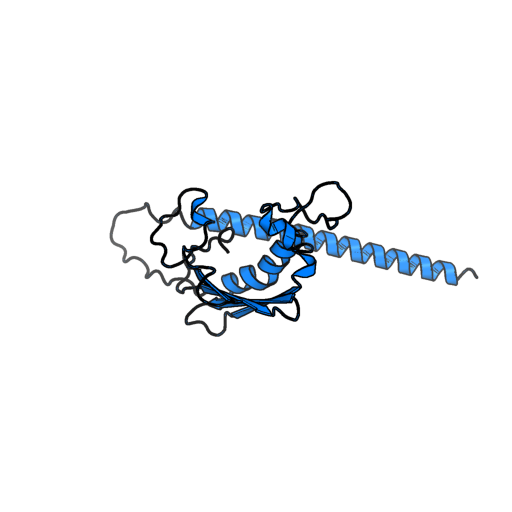21.854 -0.423 -9.237 1.00 76.62 92 LYS A C 1
ATOM 721 O O . LYS A 1 92 ? 22.818 -0.327 -8.486 1.00 76.62 92 LYS A O 1
ATOM 726 N N . ALA A 1 93 ? 21.575 0.473 -10.184 1.00 73.44 93 ALA A N 1
ATOM 727 C CA . ALA A 1 93 ? 22.350 1.690 -10.420 1.00 73.44 93 ALA A CA 1
ATOM 728 C C . ALA A 1 93 ? 21.884 2.864 -9.541 1.00 73.44 93 ALA A C 1
ATOM 730 O O . ALA A 1 93 ? 22.656 3.786 -9.290 1.00 73.44 93 ALA A O 1
ATOM 731 N N . GLY A 1 94 ? 20.642 2.825 -9.054 1.00 67.38 94 GLY A N 1
ATOM 732 C CA . GLY A 1 94 ? 20.100 3.795 -8.111 1.00 67.38 94 GLY A CA 1
ATOM 733 C C . GLY A 1 94 ? 18.579 3.899 -8.191 1.00 67.38 94 GLY A C 1
ATOM 734 O O . GLY A 1 94 ? 17.964 3.594 -9.211 1.00 67.38 94 GLY A O 1
ATOM 735 N N . TRP A 1 95 ? 17.959 4.357 -7.104 1.00 72.75 95 TRP A N 1
ATOM 736 C CA . TRP A 1 95 ? 16.525 4.637 -7.067 1.00 72.75 95 TRP A CA 1
ATOM 737 C C . TRP A 1 95 ? 16.250 6.025 -7.652 1.00 72.75 95 TRP A C 1
ATOM 739 O O . TRP A 1 95 ? 16.266 7.025 -6.938 1.00 72.75 95 TRP A O 1
ATOM 749 N N . THR A 1 96 ? 16.003 6.094 -8.959 1.00 73.38 96 THR A N 1
ATOM 750 C CA . THR A 1 96 ? 15.543 7.314 -9.639 1.00 73.38 96 THR A CA 1
ATOM 751 C C . THR A 1 96 ? 14.079 7.155 -10.039 1.00 73.38 96 THR A C 1
ATOM 753 O O . THR A 1 96 ? 13.716 6.252 -10.791 1.00 73.38 96 THR A O 1
ATOM 756 N N . ALA A 1 97 ? 13.211 8.022 -9.523 1.00 65.69 97 ALA A N 1
ATOM 757 C CA . ALA A 1 97 ? 11.794 8.043 -9.876 1.00 65.69 97 ALA A CA 1
ATOM 758 C C . ALA A 1 97 ? 11.516 9.188 -10.853 1.00 65.69 97 ALA A C 1
ATOM 760 O O . ALA A 1 97 ? 12.000 10.304 -10.652 1.00 65.69 97 ALA A O 1
ATOM 761 N N . ALA A 1 98 ? 10.724 8.926 -11.891 1.00 66.25 98 ALA A N 1
ATOM 762 C CA . ALA A 1 98 ? 10.256 9.968 -12.792 1.00 66.25 98 ALA A CA 1
ATOM 763 C C . ALA A 1 98 ? 9.383 10.965 -12.014 1.00 66.25 98 ALA A C 1
ATOM 765 O O . ALA A 1 98 ? 8.449 10.580 -11.302 1.00 66.25 98 ALA A O 1
ATOM 766 N N . ALA A 1 99 ? 9.683 12.258 -12.152 1.00 61.28 99 ALA A N 1
ATOM 767 C CA . ALA A 1 99 ? 8.831 13.316 -11.630 1.00 61.28 99 ALA A CA 1
ATOM 768 C C . ALA A 1 99 ? 7.571 13.414 -12.509 1.00 61.28 99 ALA A C 1
ATOM 770 O O . ALA A 1 99 ? 7.623 13.906 -13.633 1.00 61.28 99 ALA A O 1
ATOM 771 N N . GLY A 1 100 ? 6.436 12.925 -12.005 1.00 60.94 100 GLY A N 1
ATOM 772 C CA . GLY A 1 100 ? 5.144 12.995 -12.695 1.00 60.94 100 GLY A CA 1
ATOM 773 C C . GLY A 1 100 ? 4.690 11.688 -13.356 1.00 60.94 100 GLY A C 1
ATOM 774 O O . GLY A 1 100 ? 5.250 10.621 -13.120 1.00 60.94 100 GLY A O 1
ATOM 775 N N . ASP A 1 101 ? 3.652 11.779 -14.190 1.00 60.62 101 ASP A N 1
ATOM 776 C CA . ASP A 1 101 ? 3.161 10.676 -15.037 1.00 60.62 101 ASP A CA 1
ATOM 777 C C . ASP A 1 101 ? 3.892 10.611 -16.386 1.00 60.62 101 ASP A C 1
ATOM 779 O O . ASP A 1 101 ? 3.320 10.206 -17.397 1.00 60.62 101 ASP A O 1
ATOM 783 N N . ALA A 1 102 ? 5.162 11.025 -16.419 1.00 59.19 102 ALA A N 1
ATOM 784 C CA . ALA A 1 102 ? 5.986 10.896 -17.611 1.00 59.19 102 ALA A CA 1
ATOM 785 C C . ALA A 1 102 ? 6.115 9.404 -17.958 1.00 59.19 102 ALA A C 1
ATOM 787 O O . ALA A 1 102 ? 6.742 8.638 -17.225 1.00 59.19 102 ALA A O 1
ATOM 788 N N . GLY A 1 103 ? 5.451 9.000 -19.043 1.00 54.25 103 GLY A N 1
ATOM 789 C CA . GLY A 1 103 ? 5.374 7.609 -19.488 1.00 54.25 103 GLY A CA 1
ATOM 790 C C . GLY A 1 103 ? 6.574 7.123 -20.281 1.00 54.25 103 GLY A C 1
ATOM 791 O O . GLY A 1 103 ? 6.653 5.943 -20.603 1.00 54.25 103 GLY A O 1
ATOM 792 N N . ASP A 1 104 ? 7.540 7.998 -20.546 1.00 52.53 104 ASP A N 1
ATOM 793 C CA . ASP A 1 104 ? 8.650 7.668 -21.421 1.00 52.53 104 ASP A CA 1
ATOM 794 C C . ASP A 1 104 ? 9.952 7.546 -20.635 1.00 52.53 104 ASP A C 1
ATOM 796 O O . ASP A 1 104 ? 10.732 8.491 -20.519 1.00 52.53 104 ASP A O 1
ATOM 800 N N . ALA A 1 105 ? 10.253 6.318 -20.206 1.00 51.62 105 ALA A N 1
ATOM 801 C CA . ALA A 1 105 ? 11.635 5.900 -19.956 1.00 51.62 105 ALA A CA 1
ATOM 802 C C . ALA A 1 105 ? 12.509 5.982 -21.234 1.00 51.62 105 ALA A C 1
ATOM 804 O O . ALA A 1 105 ? 13.724 5.830 -21.158 1.00 51.62 105 ALA A O 1
ATOM 805 N N . ALA A 1 106 ? 11.901 6.220 -22.406 1.00 46.72 106 ALA A N 1
ATOM 806 C CA . ALA A 1 106 ? 12.547 6.184 -23.717 1.00 46.72 106 ALA A CA 1
ATOM 807 C C . ALA A 1 106 ? 12.663 7.547 -24.438 1.00 46.72 106 ALA A C 1
ATOM 809 O O . ALA A 1 106 ? 13.200 7.585 -25.541 1.00 46.72 106 ALA A O 1
ATOM 810 N N . GLY A 1 107 ? 12.186 8.660 -23.862 1.00 47.38 107 GLY A N 1
ATOM 811 C CA . GLY A 1 107 ? 12.036 9.925 -24.608 1.00 47.38 107 GLY A CA 1
ATOM 812 C C . GLY A 1 107 ? 12.935 11.089 -24.185 1.00 47.38 107 GLY A C 1
ATOM 813 O O . GLY A 1 107 ? 13.277 11.920 -25.017 1.00 47.38 107 GLY A O 1
ATOM 814 N N . ASN A 1 108 ? 13.347 11.161 -22.916 1.00 41.88 108 ASN A N 1
ATOM 815 C CA . ASN A 1 108 ? 14.027 12.340 -22.361 1.00 41.88 108 ASN A CA 1
ATOM 816 C C . ASN A 1 108 ? 15.285 11.970 -21.568 1.00 41.88 108 ASN A C 1
ATOM 818 O O . ASN A 1 108 ? 15.348 12.267 -20.384 1.00 41.88 108 ASN A O 1
ATOM 822 N N . GLY A 1 109 ? 16.269 11.302 -22.184 1.00 47.88 109 GLY A N 1
ATOM 823 C CA . GLY A 1 109 ? 17.673 11.231 -21.717 1.00 47.88 109 GLY A CA 1
ATOM 824 C C . GLY A 1 109 ? 17.963 10.788 -20.266 1.00 47.88 109 GLY A C 1
ATOM 825 O O . GLY A 1 109 ? 19.117 10.809 -19.850 1.00 47.88 109 GLY A O 1
ATOM 826 N N . GLY A 1 110 ? 16.951 10.405 -19.490 1.00 55.31 110 GLY A N 1
ATOM 827 C CA . GLY A 1 110 ? 17.005 10.142 -18.063 1.00 55.31 110 GLY A CA 1
ATOM 828 C C . GLY A 1 110 ? 16.487 8.742 -17.793 1.00 55.31 110 GLY A C 1
ATOM 829 O O . GLY A 1 110 ? 15.304 8.453 -17.958 1.00 55.31 110 GLY A O 1
ATOM 830 N N . SER A 1 111 ? 17.394 7.863 -17.385 1.00 65.06 111 SER A N 1
ATOM 831 C CA . SER A 1 111 ? 17.079 6.493 -16.996 1.00 65.06 111 SER A CA 1
ATOM 832 C C . SER A 1 111 ? 16.407 6.497 -15.618 1.00 65.06 111 SER A C 1
ATOM 834 O O . SER A 1 111 ? 17.088 6.465 -14.591 1.00 65.06 111 SER A O 1
ATOM 836 N N . PHE A 1 112 ? 15.075 6.574 -15.581 1.00 73.12 112 PHE A N 1
ATOM 837 C CA . PHE A 1 112 ? 14.300 6.420 -14.347 1.00 73.12 112 PHE A CA 1
ATOM 838 C C . PHE A 1 112 ? 14.037 4.939 -14.067 1.00 73.12 112 PHE A C 1
ATOM 840 O O . PHE A 1 112 ? 13.528 4.215 -14.922 1.00 73.12 112 PHE A O 1
ATOM 847 N N . ALA A 1 113 ? 14.371 4.489 -12.861 1.00 81.50 113 ALA A N 1
ATOM 848 C CA . ALA A 1 113 ? 14.082 3.135 -12.405 1.00 81.50 113 ALA A CA 1
ATOM 849 C C . ALA A 1 113 ? 12.582 2.907 -12.142 1.00 81.50 113 ALA A C 1
ATOM 851 O O . ALA A 1 113 ? 12.102 1.783 -12.290 1.00 81.50 113 ALA A O 1
ATOM 852 N N . VAL A 1 114 ? 11.845 3.965 -11.777 1.00 85.12 114 VAL A N 1
ATOM 853 C CA . VAL A 1 114 ? 10.393 3.929 -11.546 1.00 85.12 114 VAL A CA 1
ATOM 854 C C . VAL A 1 114 ? 9.695 5.008 -12.377 1.00 85.12 114 VAL A C 1
ATOM 856 O O . VAL A 1 114 ? 10.097 6.172 -12.348 1.00 85.12 114 VAL A O 1
ATOM 859 N N . VAL A 1 115 ? 8.634 4.633 -13.091 1.00 87.31 115 VAL A N 1
ATOM 860 C CA . VAL A 1 115 ? 7.799 5.509 -13.932 1.00 87.31 115 VAL A CA 1
ATOM 861 C C . VAL A 1 115 ? 6.336 5.481 -13.480 1.00 87.31 115 VAL A C 1
ATOM 863 O O . VAL A 1 115 ? 5.944 4.646 -12.664 1.00 87.31 115 VAL A O 1
ATOM 866 N N . HIS A 1 116 ? 5.517 6.407 -13.993 1.00 86.94 116 HIS A N 1
ATOM 867 C CA . HIS A 1 116 ? 4.083 6.503 -13.668 1.00 86.94 116 HIS A CA 1
ATOM 868 C C . HIS A 1 116 ? 3.786 6.562 -12.156 1.00 86.94 116 HIS A C 1
ATOM 870 O O . HIS A 1 116 ? 2.788 6.023 -11.663 1.00 86.94 116 HIS A O 1
ATOM 876 N N . CYS A 1 117 ? 4.663 7.228 -11.401 1.00 85.50 117 CYS A N 1
ATOM 877 C CA . CYS A 1 117 ? 4.604 7.297 -9.943 1.00 85.50 117 CYS A CA 1
ATOM 878 C C . CYS A 1 117 ? 3.299 7.936 -9.445 1.00 85.50 117 CYS A C 1
ATOM 880 O O . CYS A 1 117 ? 2.724 7.475 -8.457 1.00 85.50 117 CYS A O 1
ATOM 882 N N . LEU A 1 118 ? 2.805 8.981 -10.126 1.00 86.44 118 LEU A N 1
ATOM 883 C CA . LEU A 1 118 ? 1.562 9.653 -9.738 1.00 86.44 118 LEU A CA 1
ATOM 884 C C . LEU A 1 118 ? 0.343 8.767 -9.992 1.00 86.44 118 LEU A C 1
ATOM 886 O O . LEU A 1 118 ? -0.536 8.697 -9.132 1.00 86.44 118 LEU A O 1
ATOM 890 N N . LYS A 1 119 ? 0.307 8.043 -11.115 1.00 90.06 119 LYS A N 1
ATOM 891 C CA . LYS A 1 119 ? -0.746 7.072 -11.405 1.00 90.06 119 LYS A CA 1
ATOM 892 C C . LYS A 1 119 ? -0.749 5.932 -10.394 1.00 90.06 119 LYS A C 1
ATOM 894 O O . LYS A 1 119 ? -1.815 5.615 -9.870 1.00 90.06 119 LYS A O 1
ATOM 899 N N . MET A 1 120 ? 0.416 5.357 -10.079 1.00 91.06 120 MET A N 1
ATOM 900 C CA . MET A 1 120 ? 0.543 4.320 -9.047 1.00 91.06 120 MET A CA 1
ATOM 901 C C . MET A 1 120 ? 0.038 4.829 -7.694 1.00 91.06 120 MET A C 1
ATOM 903 O O . MET A 1 120 ? -0.786 4.172 -7.059 1.00 91.06 120 MET A O 1
ATOM 907 N N . LYS A 1 121 ? 0.464 6.032 -7.288 1.00 90.38 121 LYS A N 1
ATOM 908 C CA . LYS A 1 121 ? -0.004 6.686 -6.061 1.00 90.38 121 LYS A CA 1
ATOM 909 C C . LYS A 1 121 ? -1.517 6.897 -6.077 1.00 90.38 121 LYS A C 1
ATOM 911 O O . LYS A 1 121 ? -2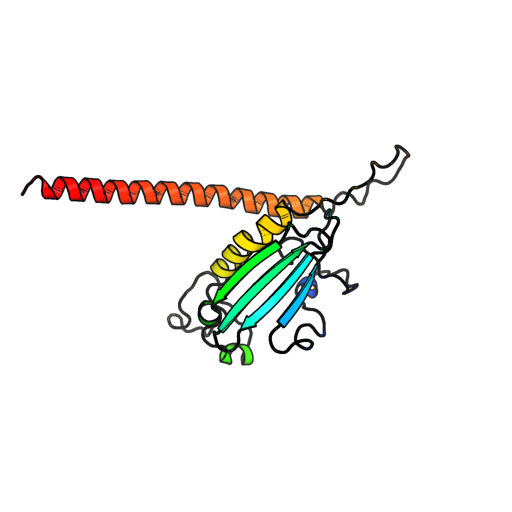.167 6.589 -5.089 1.00 90.38 121 LYS A O 1
ATOM 916 N N . SER A 1 122 ? -2.086 7.365 -7.187 1.00 92.94 122 SER A N 1
ATOM 917 C CA . SER A 1 122 ? -3.531 7.583 -7.315 1.00 92.94 122 SER A CA 1
ATOM 918 C C . SER A 1 122 ? -4.324 6.289 -7.150 1.00 92.94 122 SER A C 1
ATOM 920 O O . SER A 1 122 ? -5.275 6.274 -6.378 1.00 92.94 122 SER A O 1
ATOM 922 N N . LEU A 1 123 ? -3.919 5.211 -7.831 1.00 95.31 123 LEU A N 1
ATOM 923 C CA . LEU A 1 123 ? -4.572 3.903 -7.717 1.00 95.31 123 LEU A CA 1
ATOM 924 C C . LEU A 1 123 ? -4.462 3.356 -6.292 1.00 95.31 123 LEU A C 1
ATOM 926 O O . LEU A 1 123 ? -5.446 2.904 -5.720 1.00 95.31 123 LEU A O 1
ATOM 930 N N . PHE A 1 124 ? -3.273 3.433 -5.696 1.00 96.12 124 PHE A N 1
ATOM 931 C CA . PHE A 1 124 ? -3.065 2.985 -4.325 1.00 96.12 124 PHE A CA 1
ATOM 932 C C . PHE A 1 124 ? -3.907 3.795 -3.331 1.00 96.12 124 PHE A C 1
ATOM 934 O O . PHE A 1 124 ? -4.491 3.239 -2.406 1.00 96.12 124 PHE A O 1
ATOM 941 N N . THR A 1 125 ? -4.019 5.109 -3.518 1.00 95.56 125 THR A N 1
ATOM 942 C CA . THR A 1 125 ? -4.873 5.932 -2.664 1.00 95.56 125 THR A CA 1
ATOM 943 C C . THR A 1 125 ? -6.349 5.569 -2.817 1.00 95.56 125 THR A C 1
ATOM 945 O O . THR A 1 125 ? -7.014 5.348 -1.812 1.00 95.56 125 THR A O 1
ATOM 948 N N . GLU A 1 126 ? -6.840 5.472 -4.052 1.00 96.38 126 GLU A N 1
ATOM 949 C CA . GLU A 1 126 ? -8.250 5.224 -4.369 1.00 96.38 126 GLU A CA 1
ATOM 950 C C . GLU A 1 126 ? -8.724 3.839 -3.917 1.00 96.38 126 GLU A C 1
ATOM 952 O O . GLU A 1 126 ? -9.770 3.730 -3.284 1.00 96.38 126 GLU A O 1
ATOM 957 N N . TYR A 1 127 ? -7.948 2.792 -4.207 1.00 97.38 127 TYR A N 1
ATOM 958 C CA . TYR A 1 127 ? -8.371 1.404 -3.993 1.00 97.38 127 TYR A CA 1
ATOM 959 C C . TYR A 1 127 ? -7.871 0.790 -2.687 1.00 97.38 127 TYR A C 1
ATOM 961 O O . TYR A 1 127 ? -8.369 -0.259 -2.289 1.00 97.38 127 TYR A O 1
ATOM 969 N N . VAL A 1 128 ? -6.890 1.409 -2.022 1.00 97.81 128 VAL A N 1
ATOM 970 C CA . VAL A 1 128 ? -6.342 0.900 -0.758 1.00 97.81 128 VAL A CA 1
ATOM 971 C C . VAL A 1 128 ? -6.546 1.909 0.361 1.00 97.81 128 VAL A C 1
ATOM 973 O O . VAL A 1 128 ? -7.298 1.638 1.284 1.00 97.81 128 VAL A O 1
ATOM 976 N N . ILE A 1 129 ? -5.918 3.085 0.297 1.00 97.25 129 ILE A N 1
ATOM 977 C CA . ILE A 1 129 ? -5.887 4.006 1.448 1.00 97.25 129 ILE A CA 1
ATOM 978 C C . ILE A 1 129 ? -7.273 4.512 1.847 1.00 97.25 129 ILE A C 1
ATOM 980 O O . ILE A 1 129 ? -7.639 4.440 3.018 1.00 97.25 129 ILE A O 1
ATOM 984 N N . THR A 1 130 ? -8.016 5.073 0.895 1.00 95.75 130 THR A N 1
ATOM 985 C CA . THR A 1 130 ? -9.310 5.702 1.161 1.00 95.75 130 THR A CA 1
ATOM 986 C C . THR A 1 130 ? -10.327 4.713 1.736 1.00 95.75 130 THR A C 1
ATOM 988 O O . THR A 1 130 ? -10.847 5.007 2.814 1.00 95.75 130 THR A O 1
ATOM 991 N N . PRO A 1 131 ? -10.605 3.551 1.107 1.00 97.38 131 PRO A N 1
ATOM 992 C CA . PRO A 1 131 ? -11.544 2.582 1.672 1.00 97.38 131 PRO A CA 1
ATOM 993 C C . PRO A 1 131 ? -11.062 2.010 3.010 1.00 97.38 131 PRO A C 1
ATOM 995 O O . PRO A 1 131 ? -11.869 1.887 3.930 1.00 97.38 131 PRO A O 1
ATOM 998 N N . LEU A 1 132 ? -9.757 1.754 3.163 1.00 96.88 132 LEU A N 1
ATOM 999 C CA . LEU A 1 132 ? -9.201 1.212 4.405 1.00 96.88 132 LEU A CA 1
ATOM 1000 C C . LEU A 1 132 ? -9.416 2.161 5.592 1.00 96.88 132 LEU A C 1
ATOM 1002 O O . LEU A 1 132 ? -9.799 1.719 6.670 1.00 96.88 132 LEU A O 1
ATOM 1006 N N . LEU A 1 133 ? -9.209 3.470 5.401 1.00 95.38 133 LEU A N 1
ATOM 1007 C CA . LEU A 1 133 ? -9.430 4.479 6.446 1.00 95.38 133 LEU A CA 1
ATOM 1008 C C . LEU A 1 133 ? -10.913 4.772 6.701 1.00 95.38 133 LEU A C 1
ATOM 1010 O O . LEU A 1 133 ? -11.279 5.072 7.842 1.00 95.38 133 LEU A O 1
ATOM 1014 N N . ALA A 1 134 ? -11.743 4.719 5.656 1.00 94.19 134 ALA A N 1
ATOM 1015 C CA . ALA A 1 134 ? -13.179 4.973 5.753 1.00 94.19 134 ALA A CA 1
ATOM 1016 C C . ALA A 1 134 ? -13.902 3.887 6.561 1.00 94.19 134 ALA A C 1
ATOM 1018 O O . ALA A 1 134 ? -14.801 4.207 7.333 1.00 94.19 134 ALA A O 1
ATOM 1019 N N . ASN A 1 135 ? -13.473 2.632 6.419 1.00 94.38 135 ASN A N 1
ATOM 1020 C CA . ASN A 1 135 ? -14.047 1.487 7.128 1.00 94.38 135 ASN A CA 1
ATOM 1021 C C . ASN A 1 135 ? -13.300 1.132 8.424 1.00 94.38 135 ASN A C 1
ATOM 1023 O O . ASN A 1 135 ? -13.666 0.165 9.088 1.00 94.38 135 ASN A O 1
ATOM 1027 N N . ALA A 1 136 ? -12.249 1.884 8.765 1.00 95.62 136 ALA A N 1
ATOM 1028 C CA . ALA A 1 136 ? -11.429 1.617 9.939 1.00 95.62 136 ALA A CA 1
ATOM 1029 C C . ALA A 1 136 ? -12.158 1.938 11.241 1.00 95.62 136 ALA A C 1
ATOM 1031 O O . ALA A 1 136 ? -12.666 3.055 11.401 1.00 95.62 136 ALA A O 1
ATOM 1032 N N . GLU A 1 137 ? -12.102 1.008 12.190 1.00 93.25 137 GLU A N 1
ATOM 1033 C CA . GLU A 1 137 ? -12.706 1.157 13.507 1.00 93.25 137 GLU A CA 1
ATOM 1034 C C . GLU A 1 137 ? -12.024 2.293 14.282 1.00 93.25 137 GLU A C 1
ATOM 1036 O O . GLU A 1 137 ? -10.795 2.380 14.383 1.00 93.25 137 GLU A O 1
ATOM 1041 N N . GLU A 1 138 ? -12.826 3.222 14.799 1.00 91.62 138 GLU A N 1
ATOM 1042 C CA . GLU A 1 138 ? -12.314 4.336 15.596 1.00 91.62 138 GLU A CA 1
ATOM 1043 C C . GLU A 1 138 ? -11.988 3.848 17.010 1.00 91.62 138 GLU A C 1
ATOM 1045 O O . GLU A 1 138 ? -12.730 3.072 17.615 1.00 91.62 138 GLU A O 1
ATOM 1050 N N . GLN A 1 139 ? -10.879 4.335 17.561 1.00 86.12 139 GLN A N 1
ATOM 1051 C CA . GLN A 1 139 ? -10.522 4.063 18.943 1.00 86.12 139 GLN A CA 1
ATOM 1052 C C . GLN A 1 139 ? -11.586 4.677 19.859 1.00 86.12 139 GLN A C 1
ATOM 1054 O O . GLN A 1 139 ? -11.759 5.897 19.894 1.00 86.12 139 GLN A O 1
ATOM 1059 N N . GLN A 1 140 ? -12.287 3.837 20.621 1.00 79.81 140 GLN A N 1
AT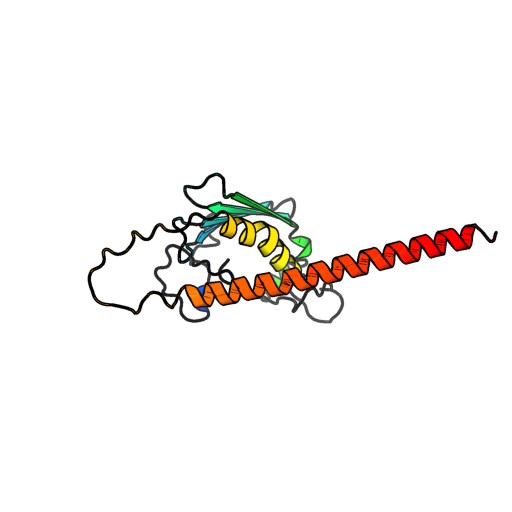OM 1060 C CA . GLN A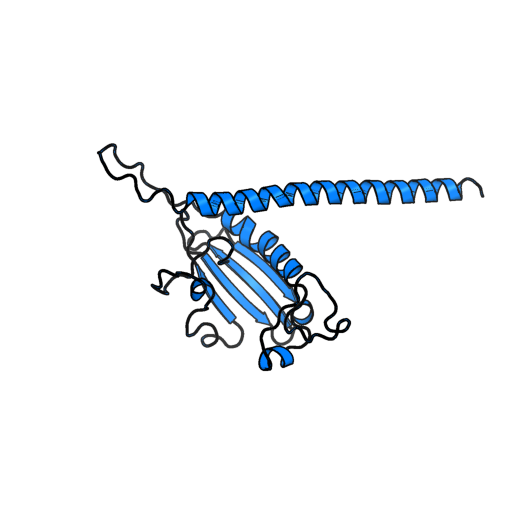 1 140 ? -13.211 4.309 21.645 1.00 79.81 140 GLN A CA 1
ATOM 1061 C C . GLN A 1 140 ? -12.403 4.946 22.777 1.00 79.81 140 GLN A C 1
ATOM 1063 O O . GLN A 1 140 ? -11.874 4.267 23.656 1.00 79.81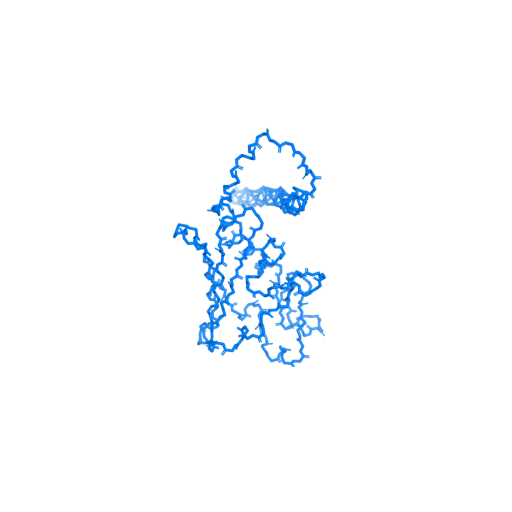 140 GLN A O 1
ATOM 1068 N N . VAL A 1 141 ? -12.274 6.270 22.748 1.00 68.56 141 VAL A N 1
ATOM 1069 C CA . VAL A 1 141 ? -11.827 7.018 23.919 1.00 68.56 141 VAL A CA 1
ATOM 1070 C C . VAL A 1 141 ? -13.024 7.053 24.860 1.00 68.56 141 VAL A C 1
ATOM 1072 O O . VAL A 1 141 ? -14.030 7.692 24.551 1.00 68.56 141 VAL A O 1
ATOM 1075 N N . ALA A 1 142 ? -12.947 6.323 25.978 1.00 55.28 142 ALA A N 1
ATOM 1076 C CA . ALA A 1 142 ? -13.921 6.480 27.052 1.00 55.28 142 ALA A CA 1
ATOM 1077 C C . ALA A 1 142 ? -14.021 7.981 27.370 1.00 55.28 142 ALA A C 1
ATOM 1079 O O . ALA A 1 142 ? -12.968 8.621 27.472 1.00 55.28 142 ALA A O 1
ATOM 1080 N N . PRO A 1 143 ? -15.230 8.567 27.474 1.00 52.00 143 PRO A N 1
ATOM 1081 C CA . PRO A 1 143 ? -15.349 9.963 27.858 1.00 52.00 143 PRO A CA 1
ATOM 1082 C C . PRO A 1 143 ? -14.578 10.117 29.163 1.00 52.00 143 PRO A C 1
ATOM 1084 O O . PRO A 1 143 ? -14.858 9.406 30.130 1.00 52.00 143 PRO A O 1
ATOM 1087 N N . ALA A 1 144 ? -13.537 10.953 29.140 1.00 55.28 144 ALA A N 1
ATOM 1088 C CA . ALA A 1 144 ? -12.776 11.255 30.335 1.00 55.28 144 ALA A CA 1
ATOM 1089 C C . ALA A 1 144 ? -13.799 11.693 31.382 1.00 55.28 144 ALA A C 1
ATOM 1091 O O . ALA A 1 144 ? -14.531 12.659 31.157 1.00 55.28 144 ALA A O 1
ATOM 1092 N N . GLY A 1 145 ? -13.913 10.913 32.460 1.00 43.66 145 GLY A N 1
ATOM 1093 C CA . GLY A 1 145 ? -14.673 11.322 33.627 1.00 43.66 145 GLY A CA 1
ATOM 1094 C C . GLY A 1 145 ? -14.230 12.733 33.985 1.00 43.66 145 GLY A C 1
ATOM 1095 O O . GLY A 1 145 ? -13.039 13.039 33.921 1.00 43.66 145 GLY A O 1
ATOM 1096 N N . ASP A 1 146 ? -15.212 13.584 34.236 1.00 47.16 146 ASP A N 1
ATOM 1097 C CA . ASP A 1 146 ? -15.091 15.024 34.417 1.00 47.16 146 ASP A CA 1
ATOM 1098 C C . ASP A 1 146 ? -14.295 15.339 35.697 1.00 47.16 146 ASP A C 1
ATOM 1100 O O . ASP A 1 146 ? -14.848 15.715 36.721 1.00 47.16 146 ASP A O 1
ATOM 1104 N N . GLU A 1 147 ? -12.981 15.117 35.671 1.00 47.09 147 GLU A N 1
ATOM 1105 C CA . GLU A 1 147 ? -12.054 15.489 36.734 1.00 47.09 147 GLU A CA 1
ATOM 1106 C C . GLU A 1 147 ? -10.780 16.073 36.114 1.00 47.09 147 GLU A C 1
ATOM 1108 O O . GLU A 1 147 ? -9.839 15.376 35.752 1.00 47.09 147 GLU A O 1
ATOM 1113 N N . GLY A 1 148 ? -10.801 17.400 35.970 1.00 47.53 148 GLY A N 1
ATOM 1114 C CA . GLY A 1 148 ? -9.682 18.288 36.283 1.00 47.53 148 GLY A CA 1
ATOM 1115 C C . GLY A 1 148 ? -8.291 17.978 35.709 1.00 47.53 148 GLY A C 1
ATOM 1116 O O . GLY A 1 148 ? -7.564 17.132 36.212 1.00 47.53 148 GLY A O 1
ATOM 1117 N N . ALA A 1 149 ? -7.854 18.890 34.835 1.00 44.97 149 ALA A N 1
ATOM 1118 C CA . ALA A 1 149 ? -6.464 19.210 34.482 1.00 44.97 149 ALA A CA 1
ATOM 1119 C C . ALA A 1 149 ? -5.783 18.364 33.386 1.00 44.97 149 ALA A C 1
ATOM 1121 O O . ALA A 1 149 ? -5.655 17.150 33.472 1.00 44.97 149 ALA A O 1
ATOM 1122 N N . GLY A 1 150 ? -5.231 19.061 32.380 1.00 36.94 150 GLY A N 1
ATOM 1123 C CA . GLY A 1 150 ? -4.207 18.494 31.489 1.00 36.94 150 GLY A CA 1
ATOM 1124 C C . GLY A 1 150 ? -4.464 18.605 29.984 1.00 36.94 150 GLY A C 1
ATOM 1125 O O . GLY A 1 150 ? -4.243 17.646 29.250 1.00 36.94 150 GLY A O 1
ATOM 1126 N N . GLY A 1 151 ? -4.900 19.765 29.486 1.00 44.91 151 GLY A N 1
ATOM 1127 C CA . GLY A 1 151 ? -4.919 20.036 28.046 1.00 44.91 151 GLY A CA 1
ATOM 1128 C C . GLY A 1 151 ? -3.502 20.129 27.472 1.00 44.91 151 GLY A C 1
ATOM 1129 O O . GLY A 1 151 ? -2.858 21.161 27.619 1.00 44.91 151 GLY A O 1
ATOM 1130 N N . ALA A 1 152 ? -3.013 19.071 26.815 1.00 39.56 152 ALA A N 1
ATOM 1131 C CA . ALA A 1 152 ? -1.813 19.158 25.964 1.00 39.56 152 ALA A CA 1
ATOM 1132 C C . ALA A 1 152 ? -1.670 18.068 24.878 1.00 39.56 152 ALA A C 1
ATOM 1134 O O . ALA A 1 152 ? -0.877 18.251 23.959 1.00 39.56 152 ALA A O 1
ATOM 1135 N N . LEU A 1 153 ? -2.418 16.955 24.913 1.00 41.62 153 LEU A N 1
ATOM 1136 C CA . LEU A 1 153 ? -2.188 15.820 23.991 1.00 41.62 153 LEU A CA 1
ATOM 1137 C C . LEU A 1 153 ? -3.188 15.681 22.827 1.00 41.62 153 LEU A C 1
ATOM 1139 O O . LEU A 1 153 ? -2.948 14.893 21.915 1.00 41.62 153 LEU A O 1
ATOM 1143 N N . ALA A 1 154 ? -4.259 16.478 22.785 1.00 40.78 154 ALA A N 1
ATOM 1144 C CA . ALA A 1 154 ? -5.291 16.385 21.741 1.00 40.78 154 ALA A CA 1
ATOM 1145 C C . ALA A 1 154 ? -4.919 17.054 20.394 1.00 40.78 154 ALA A C 1
ATOM 1147 O O . ALA A 1 154 ? -5.596 16.843 19.390 1.00 40.78 154 ALA A O 1
ATOM 1148 N N . GLY A 1 155 ? -3.847 17.853 20.336 1.00 35.00 155 GLY A N 1
ATOM 1149 C CA . GLY A 1 155 ? -3.540 18.699 19.170 1.00 35.00 155 GLY A CA 1
ATOM 1150 C C . GLY A 1 155 ? -2.791 18.016 18.018 1.00 35.00 155 GLY A C 1
ATOM 1151 O O . GLY A 1 155 ? -2.822 18.504 16.891 1.00 35.00 155 GLY A O 1
ATOM 1152 N N . MET A 1 156 ? -2.119 16.886 18.258 1.00 40.03 156 MET A N 1
ATOM 1153 C CA . MET A 1 156 ? -1.193 16.311 17.266 1.00 40.03 156 MET A CA 1
ATOM 1154 C C . MET A 1 156 ? -1.880 15.433 16.206 1.00 40.03 156 MET A C 1
ATOM 1156 O O . MET A 1 156 ? -1.363 15.297 15.099 1.00 40.03 156 MET A O 1
ATOM 1160 N N . GLY A 1 157 ? -3.056 14.873 16.510 1.00 38.66 157 GLY A N 1
ATOM 1161 C CA . GLY A 1 157 ? -3.842 14.067 15.565 1.00 38.66 157 GLY A CA 1
ATOM 1162 C C . GLY A 1 157 ? -4.741 14.891 14.636 1.00 38.66 157 GLY A C 1
ATOM 1163 O O . GLY A 1 157 ? -4.993 14.476 13.506 1.00 38.66 157 GLY A O 1
ATOM 1164 N N . ALA A 1 158 ? -5.189 16.072 15.076 1.00 43.62 158 ALA A N 1
ATOM 1165 C CA . ALA A 1 158 ? -6.104 16.925 14.315 1.00 43.62 158 ALA A CA 1
ATOM 1166 C C . ALA A 1 158 ? -5.435 17.541 13.073 1.00 43.62 158 ALA A C 1
ATOM 1168 O O . ALA A 1 158 ? -5.987 17.461 11.979 1.00 43.62 158 ALA A O 1
ATOM 1169 N N . ALA A 1 159 ? -4.200 18.040 13.198 1.00 44.22 159 ALA A N 1
ATOM 1170 C CA . ALA A 1 159 ? -3.491 18.696 12.094 1.00 44.22 159 ALA A CA 1
ATOM 1171 C C . ALA A 1 159 ? -3.162 17.749 10.917 1.00 44.22 159 ALA A C 1
ATOM 1173 O O . ALA A 1 159 ? -3.207 18.149 9.753 1.00 44.22 159 ALA A O 1
ATOM 1174 N N . ALA A 1 160 ? -2.867 16.472 11.195 1.00 45.00 160 ALA A N 1
ATOM 1175 C CA . ALA A 1 160 ? -2.649 15.467 10.150 1.00 45.00 160 ALA A CA 1
ATOM 1176 C C . ALA A 1 160 ? -3.965 15.065 9.455 1.00 45.00 160 ALA A C 1
ATOM 1178 O O . ALA A 1 160 ? -3.984 14.877 8.237 1.00 45.00 160 ALA A O 1
ATOM 1179 N N . ARG A 1 161 ? -5.070 14.992 10.218 1.00 47.25 161 ARG A N 1
ATOM 1180 C CA . ARG A 1 161 ? -6.435 14.763 9.709 1.00 47.25 161 ARG A CA 1
ATOM 1181 C C . ARG A 1 161 ? -6.893 15.908 8.797 1.00 47.25 161 ARG A C 1
ATOM 1183 O O . ARG A 1 161 ? -7.437 15.640 7.730 1.00 47.25 161 ARG A O 1
ATOM 1190 N N . GLU A 1 162 ? -6.620 17.158 9.171 1.00 48.00 162 GLU A N 1
ATOM 1191 C CA . GLU A 1 162 ? -6.989 18.353 8.397 1.00 48.00 162 GLU A CA 1
ATOM 1192 C C . GLU A 1 162 ? -6.243 18.440 7.059 1.00 48.00 162 GLU A C 1
ATOM 1194 O O . GLU A 1 162 ? -6.868 18.683 6.027 1.00 48.00 162 GLU A O 1
ATOM 1199 N N . GLY A 1 163 ? -4.935 18.157 7.033 1.00 51.81 163 GLY A N 1
ATOM 1200 C CA . GLY A 1 163 ? -4.159 18.148 5.787 1.00 51.81 163 GLY A CA 1
ATOM 1201 C C . GLY A 1 163 ? -4.624 17.076 4.793 1.00 51.81 163 GLY A C 1
ATOM 1202 O O . GLY A 1 163 ? -4.681 17.319 3.586 1.00 51.81 163 GLY A O 1
ATOM 1203 N N . TRP A 1 164 ? -5.018 15.902 5.295 1.00 49.53 164 TRP A N 1
ATOM 1204 C CA . TRP A 1 164 ? -5.534 14.812 4.463 1.00 49.53 164 TRP A CA 1
ATOM 1205 C C . TRP A 1 164 ? -6.964 15.042 3.977 1.00 49.53 164 TRP A C 1
ATOM 1207 O O . TRP A 1 164 ? -7.258 14.828 2.799 1.00 49.53 164 TRP A O 1
ATOM 1217 N N . ALA A 1 165 ? -7.846 15.526 4.852 1.00 53.34 165 ALA A N 1
ATOM 1218 C CA . ALA A 1 165 ? -9.213 15.887 4.490 1.00 53.34 165 ALA A CA 1
ATOM 1219 C C . ALA A 1 165 ? -9.252 17.046 3.477 1.00 53.34 165 ALA A C 1
ATOM 1221 O O . ALA A 1 165 ? -10.026 17.003 2.515 1.00 53.34 165 ALA A O 1
ATOM 1222 N N . ALA A 1 166 ? -8.373 18.043 3.625 1.00 56.00 166 ALA A N 1
ATOM 1223 C CA . ALA A 1 166 ? -8.220 19.132 2.662 1.00 56.00 166 ALA A CA 1
ATOM 1224 C C . ALA A 1 166 ? -7.702 18.629 1.301 1.00 56.00 166 ALA A C 1
ATOM 1226 O O . ALA A 1 166 ? -8.208 19.036 0.252 1.00 56.00 166 ALA A O 1
ATOM 1227 N N . TRP A 1 167 ? -6.749 17.688 1.297 1.00 60.81 167 TRP A N 1
ATOM 1228 C CA . TRP A 1 167 ? -6.249 17.071 0.065 1.00 60.81 167 TRP A CA 1
ATOM 1229 C C . TRP A 1 167 ? -7.335 16.268 -0.673 1.00 60.81 167 TRP A C 1
ATOM 1231 O O . TRP A 1 167 ? -7.499 16.446 -1.883 1.00 60.81 167 TRP A O 1
ATOM 1241 N N . LEU A 1 168 ? -8.129 15.455 0.036 1.00 54.50 168 LEU A N 1
ATOM 1242 C CA . LEU A 1 168 ? -9.261 14.710 -0.542 1.00 54.50 168 LEU A CA 1
ATOM 1243 C C . LEU A 1 168 ? -10.309 15.651 -1.160 1.00 54.50 168 LEU A C 1
ATOM 1245 O O . LEU A 1 168 ? -10.708 15.462 -2.312 1.00 54.50 168 LEU A O 1
ATOM 1249 N N . SER A 1 169 ? -10.681 16.706 -0.431 1.00 55.47 169 SER A N 1
ATOM 1250 C CA . SER A 1 169 ? -11.637 17.725 -0.888 1.00 55.47 169 SER A CA 1
ATOM 1251 C C . SER A 1 169 ? -11.158 18.443 -2.158 1.00 55.47 169 SER A C 1
ATOM 1253 O O . SER A 1 169 ? -11.939 18.677 -3.080 1.00 55.47 169 SER A O 1
ATOM 1255 N N . SER A 1 170 ? -9.854 18.734 -2.256 1.00 54.47 170 SER A N 1
ATOM 1256 C CA . SER A 1 170 ? -9.273 19.422 -3.418 1.00 54.47 170 SER A CA 1
ATOM 1257 C C . SER A 1 170 ? -9.362 18.608 -4.718 1.00 54.47 170 SER A C 1
ATOM 1259 O O . SER A 1 170 ? -9.520 19.182 -5.796 1.00 54.47 170 SER A O 1
ATOM 1261 N N . ARG A 1 171 ? -9.315 17.269 -4.629 1.00 50.03 171 ARG A N 1
ATOM 1262 C CA . ARG A 1 171 ? -9.326 16.375 -5.798 1.00 50.03 171 ARG A CA 1
ATOM 1263 C C . ARG A 1 171 ? -10.720 15.955 -6.245 1.00 50.03 171 ARG A C 1
ATOM 1265 O O . ARG A 1 171 ? -10.925 15.776 -7.445 1.00 50.03 171 ARG A O 1
ATOM 1272 N N . GLN A 1 172 ? -11.688 15.856 -5.333 1.00 47.50 172 GLN A N 1
ATOM 1273 C CA . GLN A 1 172 ? -13.084 15.619 -5.721 1.00 47.50 172 GLN A CA 1
ATOM 1274 C C . GLN A 1 172 ? -13.617 16.747 -6.626 1.00 47.50 172 GLN A C 1
ATOM 1276 O O . GLN A 1 172 ? -14.307 16.471 -7.608 1.00 47.50 172 GLN A O 1
ATOM 1281 N N . GLY A 1 173 ? -13.205 18.000 -6.387 1.00 38.66 173 GLY A N 1
ATOM 1282 C CA . GLY A 1 173 ? -13.552 19.134 -7.251 1.00 38.66 173 GLY A CA 1
ATOM 1283 C C . GLY A 1 173 ? -12.951 19.060 -8.663 1.00 38.66 173 GLY A C 1
ATOM 1284 O O . GLY A 1 173 ? -13.606 19.430 -9.637 1.00 38.66 173 GLY A O 1
ATOM 1285 N N . THR A 1 174 ? -11.728 18.539 -8.813 1.00 43.47 174 THR A N 1
ATOM 1286 C CA . THR A 1 174 ? -11.056 18.461 -10.124 1.00 43.47 174 THR A CA 1
ATOM 1287 C C . THR A 1 174 ? -11.618 17.341 -11.003 1.00 43.47 174 THR A C 1
ATOM 1289 O O . THR A 1 174 ? -11.745 17.512 -12.215 1.00 43.47 174 THR A O 1
ATOM 1292 N N . VAL A 1 175 ? -11.999 16.205 -10.407 1.00 41.19 175 VAL A N 1
ATOM 1293 C CA . VAL A 1 175 ? -12.564 15.061 -11.145 1.00 41.19 175 VAL A CA 1
ATOM 1294 C C . VAL A 1 175 ? -13.991 15.354 -11.626 1.00 41.19 175 VAL A C 1
ATOM 1296 O O . VAL A 1 175 ? -14.326 15.013 -12.761 1.00 41.19 175 VAL A O 1
ATOM 1299 N N . ALA A 1 176 ? -14.803 16.063 -10.833 1.00 40.16 176 ALA A N 1
ATOM 1300 C CA . ALA A 1 176 ? -16.141 16.488 -11.253 1.00 40.16 176 ALA A CA 1
ATOM 1301 C C . ALA A 1 176 ? -16.101 17.450 -12.461 1.00 40.16 176 ALA A C 1
ATOM 1303 O O . ALA A 1 176 ? -16.893 17.315 -13.394 1.00 40.16 176 ALA A O 1
ATOM 1304 N N . MET A 1 177 ? -15.128 18.368 -12.496 1.00 41.34 177 MET A N 1
ATOM 1305 C CA . MET A 1 177 ? -14.914 19.283 -13.627 1.00 41.34 177 MET A CA 1
ATOM 1306 C C . MET A 1 177 ? -14.420 18.555 -14.891 1.00 41.34 177 MET A C 1
ATOM 1308 O O . MET A 1 177 ? -14.895 18.831 -15.994 1.00 41.34 177 MET A O 1
ATOM 1312 N N . ALA A 1 178 ? -13.501 17.593 -14.749 1.00 38.88 178 ALA A N 1
ATOM 1313 C CA . ALA A 1 178 ? -12.954 16.842 -15.882 1.00 38.88 178 ALA A CA 1
ATOM 1314 C C . ALA A 1 178 ? -13.991 15.902 -16.528 1.00 38.88 178 ALA A C 1
ATOM 1316 O O . ALA A 1 178 ? -14.055 15.801 -17.756 1.00 38.88 178 ALA A O 1
ATOM 1317 N N . ALA A 1 179 ? -14.850 15.267 -15.723 1.00 39.50 179 ALA A N 1
ATOM 1318 C CA . ALA A 1 179 ? -15.953 14.448 -16.225 1.00 39.50 179 ALA A CA 1
ATOM 1319 C C . ALA A 1 179 ? -17.007 15.291 -16.974 1.00 39.50 179 ALA A C 1
ATOM 1321 O O . ALA A 1 179 ? -17.504 14.870 -18.021 1.00 39.50 179 ALA A O 1
ATOM 1322 N N . GLY A 1 180 ? -17.289 16.510 -16.498 1.00 32.41 180 GLY A N 1
ATOM 1323 C CA . GLY A 1 180 ? -18.187 17.451 -17.173 1.00 32.41 180 GLY A CA 1
ATOM 1324 C C . GLY A 1 180 ? -17.669 17.906 -18.544 1.00 32.41 180 GLY A C 1
ATOM 1325 O O . GLY A 1 180 ? -18.426 17.931 -19.514 1.00 32.41 180 GLY A O 1
ATOM 1326 N N . ALA A 1 181 ? -16.370 18.192 -18.664 1.00 42.47 181 ALA A N 1
ATOM 1327 C CA . ALA A 1 181 ? -15.768 18.620 -19.930 1.00 42.47 181 ALA A CA 1
ATOM 1328 C C . ALA A 1 181 ? -15.736 17.499 -20.991 1.00 42.47 181 ALA A C 1
ATOM 1330 O O . ALA A 1 181 ? -16.004 17.748 -22.170 1.00 42.47 181 ALA A O 1
ATOM 1331 N N . ALA A 1 182 ? -15.470 16.252 -20.583 1.00 40.94 182 ALA A N 1
ATOM 1332 C CA . ALA A 1 182 ? -15.449 15.108 -21.495 1.00 40.94 182 ALA A CA 1
ATOM 1333 C C . ALA A 1 182 ? -16.845 14.773 -22.059 1.00 40.94 182 ALA A C 1
ATOM 1335 O O . ALA A 1 182 ? -16.973 14.468 -23.248 1.00 40.94 182 ALA A O 1
ATOM 1336 N N . ALA A 1 183 ? -17.903 14.894 -21.248 1.00 43.62 183 ALA A N 1
ATOM 1337 C CA . ALA A 1 183 ? -19.275 14.648 -21.694 1.00 43.62 183 ALA A CA 1
ATOM 1338 C C . ALA A 1 183 ? -19.739 15.664 -22.758 1.00 43.62 183 ALA A C 1
ATOM 1340 O O . ALA A 1 183 ? -20.377 15.286 -23.746 1.00 43.62 183 ALA A O 1
ATOM 1341 N N . VAL A 1 184 ? -19.360 16.939 -22.615 1.00 47.34 184 VAL A N 1
ATOM 1342 C CA . VAL A 1 184 ? -19.690 17.988 -23.596 1.00 47.34 184 VAL A CA 1
ATOM 1343 C C . VAL A 1 184 ? -18.930 17.774 -24.910 1.00 47.34 184 VAL A C 1
ATOM 1345 O O . VAL A 1 184 ? -19.522 17.884 -25.984 1.00 47.34 184 VAL A O 1
ATOM 1348 N N . ALA A 1 185 ? -17.650 17.389 -24.857 1.00 45.50 185 ALA A N 1
ATOM 1349 C CA . ALA A 1 185 ? -16.845 17.150 -26.057 1.00 45.50 185 ALA A CA 1
ATOM 1350 C C . ALA A 1 185 ? -17.365 15.968 -26.900 1.00 45.50 185 ALA A C 1
ATOM 1352 O O . ALA A 1 185 ? -17.472 16.076 -28.124 1.00 45.50 185 ALA A O 1
ATOM 1353 N N . VAL A 1 186 ? -17.759 14.859 -26.260 1.00 50.78 186 VAL A N 1
ATOM 1354 C CA . VAL A 1 186 ? -18.337 13.697 -26.961 1.00 50.78 186 VAL A CA 1
ATOM 1355 C C . VAL A 1 186 ? -19.710 14.035 -27.556 1.00 50.78 186 VAL A C 1
ATOM 1357 O O . VAL A 1 186 ? -19.994 13.663 -28.699 1.00 50.78 186 VAL A O 1
ATOM 1360 N N . GLY A 1 187 ? -20.534 14.802 -26.834 1.00 38.03 187 GLY A N 1
ATOM 1361 C CA . GLY A 1 187 ? -21.831 15.275 -27.325 1.00 38.03 187 GLY A CA 1
ATOM 1362 C C . GLY A 1 187 ? -21.713 16.158 -28.572 1.00 38.03 187 GLY A C 1
ATOM 1363 O O . GLY A 1 187 ? -22.415 15.935 -29.560 1.00 38.03 187 GLY A O 1
ATOM 1364 N N . VAL A 1 188 ? -20.775 17.110 -28.583 1.00 54.56 188 VAL A N 1
ATOM 1365 C CA . VAL A 1 188 ? -20.556 18.014 -29.726 1.00 54.56 188 VAL A CA 1
ATOM 1366 C C . VAL A 1 188 ? -20.058 17.253 -30.962 1.00 54.56 188 VAL A C 1
ATOM 1368 O O . VAL A 1 188 ? -20.551 17.486 -32.068 1.00 54.56 188 VAL A O 1
ATOM 1371 N N . VAL A 1 189 ? -19.149 16.285 -30.802 1.00 57.38 189 VAL A N 1
ATOM 1372 C CA . VAL A 1 189 ? -18.635 15.475 -31.925 1.00 57.38 189 VAL A CA 1
ATOM 1373 C C . VAL A 1 189 ? -19.730 14.599 -32.548 1.00 57.38 189 VAL A C 1
ATOM 1375 O O . VAL A 1 189 ? -19.793 14.468 -33.775 1.00 57.38 189 VAL A O 1
ATOM 1378 N N . LEU A 1 190 ? -20.630 14.036 -31.737 1.00 51.78 190 LEU A N 1
ATOM 1379 C CA . LEU A 1 190 ? -21.765 13.249 -32.229 1.00 51.78 190 LEU A CA 1
ATOM 1380 C C . LEU A 1 190 ? -22.788 14.111 -32.983 1.00 51.78 190 LEU A C 1
ATOM 1382 O O . LEU A 1 190 ? -23.235 13.715 -34.061 1.00 51.78 190 LEU A O 1
ATOM 1386 N N . VAL A 1 191 ? -23.103 15.309 -32.482 1.00 59.12 191 VAL A N 1
ATOM 1387 C CA . VAL A 1 191 ? -24.036 16.241 -33.144 1.00 59.12 191 VAL A CA 1
ATOM 1388 C C . VAL A 1 191 ? -23.482 16.734 -34.486 1.00 59.12 191 VAL A C 1
ATOM 1390 O O . VAL A 1 191 ? -24.215 16.790 -35.479 1.00 59.12 191 VAL A O 1
ATOM 1393 N N . LEU A 1 192 ? -22.180 17.026 -34.560 1.00 57.88 192 LEU A N 1
ATOM 1394 C CA . LEU A 1 192 ? -21.530 17.447 -35.805 1.00 57.88 192 LEU A CA 1
ATOM 1395 C C . LEU A 1 192 ? -21.471 16.315 -36.841 1.00 57.88 192 LEU A C 1
ATOM 1397 O O . LEU A 1 192 ? -21.769 16.541 -38.016 1.00 57.88 192 LEU A O 1
ATOM 1401 N N . ARG A 1 193 ? -21.183 15.075 -36.418 1.00 57.03 193 ARG A N 1
ATOM 1402 C CA . ARG A 1 193 ? -21.227 13.902 -37.310 1.00 57.03 193 ARG A CA 1
ATOM 1403 C C . ARG A 1 193 ? -22.636 13.592 -37.812 1.00 57.03 193 ARG A C 1
ATOM 1405 O O . ARG A 1 193 ? -22.786 13.171 -38.959 1.00 57.03 193 ARG A O 1
ATOM 1412 N N . TYR A 1 194 ? -23.661 13.814 -36.991 1.00 59.09 194 TYR A N 1
ATOM 1413 C CA . TYR A 1 194 ? -25.049 13.597 -37.393 1.00 59.09 194 TYR A CA 1
ATOM 1414 C C . TYR A 1 194 ? -25.515 14.628 -38.434 1.00 59.09 194 TYR A C 1
ATOM 1416 O O . TYR A 1 194 ? -26.145 14.261 -39.425 1.00 59.09 194 TYR A O 1
ATOM 1424 N N . ARG A 1 195 ? -25.138 15.907 -38.286 1.00 57.53 195 ARG A N 1
ATOM 1425 C CA . ARG A 1 195 ? -25.460 16.952 -39.278 1.00 57.53 195 ARG A CA 1
ATOM 1426 C C . ARG A 1 195 ? -24.761 16.744 -40.624 1.00 57.53 195 ARG A C 1
ATOM 1428 O O . ARG A 1 195 ? -25.394 16.937 -41.657 1.00 57.53 195 ARG A O 1
ATOM 1435 N N . ALA A 1 196 ? -23.508 16.290 -40.630 1.00 58.00 196 ALA A N 1
ATOM 1436 C CA . ALA A 1 196 ? -22.760 16.042 -41.867 1.00 58.00 196 ALA A CA 1
ATOM 1437 C C . ALA A 1 196 ? -23.358 14.915 -42.734 1.00 58.00 196 ALA A C 1
ATOM 1439 O O . ALA A 1 196 ? -23.228 14.945 -43.955 1.00 58.00 196 ALA A O 1
ATOM 1440 N N . LYS A 1 197 ? -24.044 13.938 -42.124 1.00 54.09 197 LYS A N 1
ATOM 1441 C CA . LYS A 1 197 ? -24.729 12.853 -42.847 1.00 54.09 197 LYS A CA 1
ATOM 1442 C C . LYS A 1 197 ? -26.084 13.246 -43.438 1.00 54.09 197 LYS A C 1
ATOM 1444 O O . LYS A 1 197 ? -26.590 12.506 -44.265 1.00 54.09 197 LYS A O 1
ATOM 1449 N N . ARG A 1 198 ? -26.676 14.369 -43.021 1.00 54.28 198 ARG A N 1
ATOM 1450 C CA . ARG A 1 198 ? -28.001 14.819 -43.487 1.00 54.28 198 ARG A CA 1
ATOM 1451 C C . ARG A 1 198 ? -27.943 15.781 -44.680 1.00 54.28 198 ARG A C 1
ATOM 1453 O O . ARG A 1 198 ? -28.985 16.175 -45.183 1.00 54.28 198 ARG A O 1
ATOM 1460 N N . LEU A 1 199 ? -26.735 16.191 -45.073 1.00 52.66 199 LEU A N 1
ATOM 1461 C CA . LEU A 1 199 ? -26.455 17.117 -46.178 1.00 52.66 199 LEU A CA 1
ATOM 1462 C C . LEU A 1 199 ? -25.827 16.413 -47.399 1.00 52.66 199 LEU A C 1
ATOM 1464 O O . LEU A 1 199 ? -25.339 17.081 -48.306 1.00 52.66 199 LEU A O 1
ATOM 1468 N N . ARG A 1 200 ? -25.812 15.079 -47.403 1.00 47.06 200 ARG A N 1
ATOM 1469 C CA . ARG A 1 200 ? -25.505 14.228 -48.557 1.00 47.06 200 ARG A CA 1
ATOM 1470 C C . ARG A 1 200 ? -26.728 13.383 -48.859 1.00 47.06 200 ARG A C 1
ATOM 1472 O O . ARG A 1 200 ? -26.942 13.115 -50.054 1.00 47.06 200 ARG A O 1
#

Secondary structure (DSSP, 8-state):
-GGGT-EETT------GGGGGSPPTTTTTSBTTEEEEEEE-TTBSS-EEEEEEEETTTTEEEEEEEETTEEEEEEEEEEEGGGT-S-TTHHHH---B-SSS---TTTSS---SB--HHHHHHHHIIIIIHHHHHSPPBP--PPPPS----TTSTHHHHHHHHHHHHHHHHHHHHHHHHHHHHHHHHHHHHHHHHHHHT--

Radius of gyration: 22.49 Å; chains: 1; bounding box: 50×35×85 Å

pLDDT: mean 73.48, std 20.92, range [32.41, 98.38]

Foldseek 3Di:
DVLLQKAWPDPPDPDDDPSRVDDPPCQCPDDPFKGWTWTDHPQFAFIKIWIWGAPPVQQKIKIWIATPPDPPLIFIDIDRVCQFQVDCVVVVVHQAEDDAQPRDCPDPPDNHRTHRVVVVVVRCCVGPVPSNVVPTHGPPDPPPDPDDDDPDPPPPNVVSVVVNVVVVVVVVVVVVVVVVVVVVVVVVVVVVVVVVVVVD

Organism: NCBI:txid47281

Sequence (200 aa):
MVEAGFHLAGDGRASKGDAKYVPPKDWNGMYLDQWIFEYTTPGKANKFTLHCSLQNKSKRMYIHASEDSNPTNVCVLGLQLDNYVPNPALLKAGWTAAAGDAGDAAGNGGSFAVVHCLKMKSLFTEYVITPLLANAEEQQVAPAGDEGAGGALAGMGAAAREGWAAWLSSRQGTVAMAAGAAAVAVGVVLVLRYRAKRLR